Protein AF-A0A4D6HDA2-F1 (afdb_monomer)

Solvent-accessible surface area (backbone atoms only — not comparable to full-atom values): 18868 Å² total; per-residue (Å²): 140,88,82,84,82,84,82,86,76,81,74,79,76,81,73,77,73,84,75,58,47,49,61,66,40,67,58,49,90,80,67,84,72,100,69,84,89,88,74,72,62,72,63,66,59,48,51,53,48,47,48,72,72,61,55,78,44,87,72,54,63,55,39,75,25,93,91,51,74,71,61,48,45,43,15,86,64,46,81,81,61,57,85,26,58,16,24,36,39,41,27,63,48,68,53,94,78,34,28,35,35,25,22,16,37,32,17,91,90,46,87,41,36,23,25,30,29,34,27,40,17,77,76,73,62,63,61,44,69,76,43,75,35,47,80,59,100,38,31,31,34,48,35,45,55,43,30,60,72,78,45,43,35,39,34,43,32,50,70,51,61,33,74,65,13,48,40,45,36,25,37,47,81,44,81,83,59,34,70,42,83,66,25,38,40,39,65,57,66,45,47,70,42,39,60,46,74,46,53,56,94,86,28,34,31,37,44,31,6,27,64,94,62,19,20,21,35,41,29,33,32,84,51,84,80,34,60,62,37,46,68,30,71,55,58,57,56,39,72,68,36,31,48,62,20,30,47,12,46,57,54,54,44,49,81,90,49,37,35,42,31,10,14,20,38,70,92,46,85,36,42,20,20,30,34,27,37,54,78,40,82,59,69,72,47,63,41,68,45,72,41,98,47,64,63,33,40,64,36,69,74,44,97,51,60,35,13,44,16,16,31,32,39,18,68,40,82,52,99,67,26,26,49,23,33,26,29,14,18,45,62,82,35,94,53,103,84,38,74,59,45,31,21,29,31,52,25,34,31,65,58,82,127

Structure (mmCIF, N/CA/C/O backbone):
data_AF-A0A4D6HDA2-F1
#
_entry.id   AF-A0A4D6HDA2-F1
#
loop_
_atom_site.group_PDB
_atom_site.id
_atom_site.type_symbol
_atom_site.label_atom_id
_atom_site.label_alt_id
_atom_site.label_comp_id
_atom_site.label_asym_id
_atom_site.label_entity_id
_atom_site.label_seq_id
_atom_site.pdbx_PDB_ins_code
_atom_site.Cartn_x
_atom_site.Cartn_y
_atom_site.Cartn_z
_atom_site.occupancy
_atom_site.B_iso_or_equiv
_atom_site.auth_seq_id
_atom_site.auth_comp_id
_atom_site.auth_asym_id
_atom_site.auth_atom_id
_atom_site.pdbx_PDB_model_num
ATOM 1 N N . MET A 1 1 ? -69.218 -25.419 11.202 1.00 43.50 1 MET A N 1
ATOM 2 C CA . MET A 1 1 ? -68.989 -24.367 10.193 1.00 43.50 1 MET A CA 1
ATOM 3 C C . MET A 1 1 ? -67.915 -23.452 10.736 1.00 43.50 1 MET A C 1
ATOM 5 O O . MET A 1 1 ? -68.108 -22.809 11.756 1.00 43.50 1 MET A O 1
ATOM 9 N N . SER A 1 2 ? -66.741 -23.573 10.135 1.00 36.22 2 SER A N 1
ATOM 10 C CA . SER A 1 2 ? -65.470 -22.948 10.484 1.00 36.22 2 SER A CA 1
ATOM 11 C C . SER A 1 2 ? -65.404 -21.504 9.990 1.00 36.22 2 SER A C 1
ATOM 13 O O . SER A 1 2 ? -65.721 -21.246 8.832 1.00 36.22 2 SER A O 1
ATOM 15 N N . GLY A 1 3 ? -64.924 -20.592 10.833 1.00 32.84 3 GLY A N 1
ATOM 16 C CA . GLY A 1 3 ? -64.584 -19.222 10.453 1.00 32.84 3 GLY A CA 1
ATOM 17 C C . GLY A 1 3 ? -63.429 -18.708 11.307 1.00 32.84 3 GLY A C 1
ATOM 18 O O . GLY A 1 3 ? -63.654 -18.051 12.316 1.00 32.84 3 GLY A O 1
ATOM 19 N N . GLN A 1 4 ? -62.197 -19.061 10.931 1.00 33.38 4 GLN A N 1
ATOM 20 C CA . GLN A 1 4 ? -60.971 -18.455 11.457 1.00 33.38 4 GLN A CA 1
ATOM 21 C C . GLN A 1 4 ? -60.686 -17.156 10.691 1.00 33.38 4 GLN A C 1
ATOM 23 O O . GLN A 1 4 ? -60.600 -17.163 9.465 1.00 33.38 4 GLN A O 1
ATOM 28 N N . LEU A 1 5 ? -60.510 -16.053 11.420 1.00 35.81 5 LEU A N 1
ATOM 29 C CA . LEU A 1 5 ? -59.908 -14.816 10.916 1.00 35.81 5 LEU A CA 1
ATOM 30 C C . LEU A 1 5 ? -58.375 -14.966 10.924 1.00 35.81 5 LEU A C 1
ATOM 32 O O . LEU A 1 5 ? -57.831 -15.363 11.958 1.00 35.81 5 LEU A O 1
ATOM 36 N N . PRO A 1 6 ? -57.649 -14.639 9.839 1.00 35.44 6 PRO A N 1
ATOM 37 C CA . PRO A 1 6 ? -56.196 -14.684 9.854 1.00 35.44 6 PRO A CA 1
ATOM 38 C C . PRO A 1 6 ? -55.609 -13.385 10.425 1.00 35.44 6 PRO A C 1
ATOM 40 O O . PRO A 1 6 ? -55.877 -12.283 9.948 1.00 35.44 6 PRO A O 1
ATOM 43 N N . ILE A 1 7 ? -54.747 -13.541 11.429 1.00 35.19 7 ILE A N 1
ATOM 44 C CA . ILE A 1 7 ? -53.825 -12.513 11.916 1.00 35.19 7 ILE A CA 1
ATOM 45 C C . ILE A 1 7 ? -52.744 -12.326 10.843 1.00 35.19 7 ILE A C 1
ATOM 47 O O . ILE A 1 7 ? -51.941 -13.229 10.604 1.00 35.19 7 ILE A O 1
ATOM 51 N N . ARG A 1 8 ? -52.699 -11.158 10.190 1.00 29.08 8 ARG A N 1
ATOM 52 C CA . ARG A 1 8 ? -51.559 -10.765 9.348 1.00 29.08 8 ARG A CA 1
ATOM 53 C C . ARG A 1 8 ? -50.367 -10.442 10.252 1.00 29.08 8 ARG A C 1
ATOM 55 O O . ARG A 1 8 ? -50.309 -9.367 10.837 1.00 29.08 8 ARG A O 1
ATOM 62 N N . ARG A 1 9 ? -49.404 -11.362 10.344 1.00 30.55 9 ARG A N 1
ATOM 63 C CA . ARG A 1 9 ? -48.018 -11.018 10.686 1.00 30.55 9 ARG A CA 1
ATOM 64 C C . ARG A 1 9 ? -47.353 -10.489 9.422 1.00 30.55 9 ARG A C 1
ATOM 66 O O . ARG A 1 9 ? -47.151 -11.240 8.472 1.00 30.55 9 ARG A O 1
ATOM 73 N N . THR A 1 10 ? -47.032 -9.203 9.403 1.00 29.02 10 THR A N 1
ATOM 74 C CA . THR A 1 10 ? -46.110 -8.625 8.426 1.00 29.02 10 THR A CA 1
ATOM 75 C C . THR A 1 10 ? -44.722 -9.162 8.759 1.00 29.02 10 THR A C 1
ATOM 77 O O . THR A 1 10 ? -44.091 -8.730 9.719 1.00 29.02 10 THR A O 1
ATOM 80 N N . VAL A 1 11 ? -44.274 -10.167 8.010 1.00 27.02 11 VAL A N 1
ATOM 81 C CA . VAL A 1 11 ? -42.861 -10.539 7.977 1.00 27.02 11 VAL A CA 1
ATOM 82 C C . VAL A 1 11 ? -42.177 -9.435 7.182 1.00 27.02 11 VAL A C 1
ATOM 84 O O . VAL A 1 11 ? -42.398 -9.312 5.980 1.00 27.02 11 VAL A O 1
ATOM 87 N N . SER A 1 12 ? -41.423 -8.584 7.877 1.00 29.03 12 SER A N 1
ATOM 88 C CA . SER A 1 12 ? -40.428 -7.723 7.244 1.00 29.03 12 SER A CA 1
ATOM 89 C C . SER A 1 12 ? -39.476 -8.646 6.491 1.00 29.03 12 SER A C 1
ATOM 91 O O . SER A 1 12 ? -38.757 -9.433 7.109 1.00 29.03 12 SER A O 1
ATOM 93 N N . SER A 1 13 ? -39.546 -8.634 5.162 1.00 28.22 13 SER A N 1
ATOM 94 C CA . SER A 1 13 ? -38.550 -9.294 4.335 1.00 28.22 13 SER A CA 1
ATOM 95 C C . SER A 1 13 ? -37.236 -8.562 4.570 1.00 28.22 13 SER A C 1
ATOM 97 O O . SER A 1 13 ? -37.061 -7.439 4.098 1.00 28.22 13 SER A O 1
ATOM 99 N N . LEU A 1 14 ? -36.335 -9.192 5.321 1.00 28.70 14 LEU A N 1
ATOM 100 C CA . LEU A 1 14 ? -34.915 -8.883 5.289 1.00 28.70 14 LEU A CA 1
ATOM 101 C C . LEU A 1 14 ? -34.466 -9.063 3.839 1.00 28.70 14 LEU A C 1
ATOM 103 O O . LEU A 1 14 ? -34.191 -10.170 3.387 1.00 28.70 14 LEU A O 1
ATOM 107 N N . THR A 1 15 ? -34.484 -7.973 3.081 1.00 26.70 15 THR A N 1
ATOM 108 C CA . THR A 1 15 ? -33.772 -7.886 1.817 1.00 26.70 15 THR A CA 1
ATOM 109 C C . THR A 1 15 ? -32.298 -7.888 2.177 1.00 26.70 15 THR A C 1
ATOM 111 O O . THR A 1 15 ? -31.757 -6.860 2.588 1.00 26.70 15 THR A O 1
ATOM 114 N N . THR A 1 16 ? -31.670 -9.056 2.087 1.00 29.75 16 THR A N 1
ATOM 115 C CA . THR A 1 16 ? -30.218 -9.191 2.025 1.00 29.75 16 THR A CA 1
ATOM 116 C C . THR A 1 16 ? -29.727 -8.279 0.903 1.00 29.75 16 THR A C 1
ATOM 118 O O . THR A 1 16 ? -30.047 -8.478 -0.271 1.00 29.75 16 THR A O 1
ATOM 121 N N . LYS A 1 17 ? -29.041 -7.196 1.284 1.00 28.98 17 LYS A N 1
ATOM 122 C CA . LYS A 1 17 ? -28.344 -6.325 0.336 1.00 28.98 17 LYS A CA 1
ATOM 123 C C . LYS A 1 17 ? -27.254 -7.168 -0.348 1.00 28.98 17 LYS A C 1
ATOM 125 O O . LYS A 1 17 ? -26.627 -7.969 0.337 1.00 28.98 17 LYS A O 1
ATOM 130 N N . PRO A 1 18 ? -27.037 -7.035 -1.666 1.00 28.69 18 PRO A N 1
ATOM 131 C CA . PRO A 1 18 ? -25.928 -7.708 -2.325 1.00 28.69 18 PRO A CA 1
ATOM 132 C C . PRO A 1 18 ? -24.598 -7.122 -1.845 1.00 28.69 18 PRO A C 1
ATOM 134 O O . PRO A 1 18 ? -24.467 -5.900 -1.714 1.00 28.69 18 PRO A O 1
ATOM 137 N N . ALA A 1 19 ? -23.656 -8.028 -1.617 1.00 34.59 19 ALA A N 1
ATOM 138 C CA . ALA A 1 19 ? -22.356 -7.785 -1.030 1.00 34.59 19 ALA A CA 1
ATOM 139 C C . ALA A 1 19 ? -21.456 -6.867 -1.867 1.00 34.59 19 ALA A C 1
ATOM 141 O O . ALA A 1 19 ? -21.490 -6.896 -3.103 1.00 34.59 19 ALA A O 1
ATOM 142 N N . ARG A 1 20 ? -20.688 -6.003 -1.197 1.00 37.00 20 ARG A N 1
ATOM 143 C CA . ARG A 1 20 ? -19.858 -4.957 -1.811 1.00 37.00 20 ARG A CA 1
ATOM 144 C C . ARG A 1 20 ? -18.435 -5.079 -1.277 1.00 37.00 20 ARG A C 1
ATOM 146 O O . ARG A 1 20 ? -18.181 -4.716 -0.138 1.00 37.00 20 ARG A O 1
ATOM 153 N N . LEU A 1 21 ? -17.483 -5.453 -2.135 1.00 39.19 21 LEU A N 1
ATOM 154 C CA . LEU A 1 21 ? -16.074 -5.191 -1.839 1.00 39.19 21 LEU A CA 1
ATOM 155 C C . LEU A 1 21 ? -15.871 -3.685 -1.733 1.00 39.19 21 LEU A C 1
ATOM 157 O O . LEU A 1 21 ? -16.111 -2.934 -2.677 1.00 39.19 21 LEU A O 1
ATOM 161 N N . LEU A 1 22 ? -15.444 -3.246 -0.560 1.00 45.66 22 LEU A N 1
ATOM 162 C CA . LEU A 1 22 ? -15.323 -1.834 -0.237 1.00 45.66 22 LEU A CA 1
ATOM 163 C C . LEU A 1 22 ? -13.937 -1.250 -0.578 1.00 45.66 22 LEU A C 1
ATOM 165 O O . LEU A 1 22 ? -13.803 -0.031 -0.559 1.00 45.66 22 LEU A O 1
ATOM 169 N N . HIS A 1 23 ? -12.955 -2.089 -0.962 1.00 45.19 23 HIS A N 1
ATOM 170 C CA . HIS A 1 23 ? -11.551 -1.699 -1.274 1.00 45.19 23 HIS A CA 1
ATOM 171 C C . HIS A 1 23 ? -11.064 -2.079 -2.665 1.00 45.19 23 HIS A C 1
ATOM 173 O O . HIS A 1 23 ? -9.982 -1.678 -3.086 1.00 45.19 23 HIS A O 1
ATOM 179 N N . HIS A 1 24 ? -11.914 -2.784 -3.403 1.00 44.81 24 HIS A N 1
ATOM 180 C CA . HIS A 1 24 ? -11.755 -3.092 -4.817 1.00 44.81 24 HIS A CA 1
ATOM 181 C C . HIS A 1 24 ? -12.980 -2.593 -5.578 1.00 44.81 24 HIS A C 1
ATOM 183 O O . HIS A 1 24 ? -13.580 -3.330 -6.361 1.00 44.81 24 HIS A O 1
ATOM 189 N N . TRP A 1 25 ? -13.395 -1.347 -5.327 1.00 39.81 25 TRP A N 1
ATOM 190 C CA . TRP A 1 25 ? -14.340 -0.709 -6.232 1.00 39.81 25 TRP A CA 1
ATOM 191 C C . TRP A 1 25 ? -13.659 -0.604 -7.595 1.00 39.81 25 TRP A C 1
ATOM 193 O O . TRP A 1 25 ? -12.830 0.269 -7.839 1.00 39.81 25 TRP A O 1
ATOM 203 N N . LEU A 1 26 ? -13.990 -1.542 -8.486 1.00 35.50 26 LEU A N 1
ATOM 204 C CA . LEU A 1 26 ? -13.827 -1.328 -9.910 1.00 35.50 26 LEU A CA 1
ATOM 205 C C . LEU A 1 26 ? -14.549 -0.016 -10.204 1.00 35.50 26 LEU A C 1
ATOM 207 O O . LEU A 1 26 ? -15.734 0.113 -9.871 1.00 35.50 26 LEU A O 1
ATO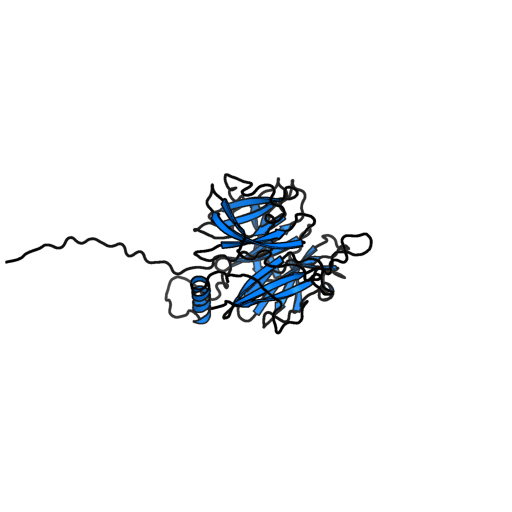M 211 N N . PRO A 1 27 ? -13.833 0.979 -10.728 1.00 30.98 27 PRO A N 1
ATOM 212 C CA . PRO A 1 27 ? -14.347 2.319 -10.777 1.00 30.98 27 PRO A CA 1
ATOM 213 C C . PRO A 1 27 ? -15.661 2.427 -11.528 1.00 30.98 27 PRO A C 1
ATOM 215 O O . PRO A 1 27 ? -15.948 1.689 -12.471 1.00 30.98 27 PRO A O 1
ATOM 218 N N . GLN A 1 28 ? -16.435 3.407 -11.099 1.00 32.81 28 GLN A N 1
ATOM 219 C CA . GLN A 1 28 ? -17.790 3.713 -11.507 1.00 32.81 28 GLN A CA 1
ATOM 220 C C . GLN A 1 28 ? -17.867 4.292 -12.944 1.00 32.81 28 GLN A C 1
ATOM 222 O O . GLN A 1 28 ? -18.555 5.257 -13.226 1.00 32.81 28 GLN A O 1
ATOM 227 N N . LEU A 1 29 ? -17.251 3.617 -13.921 1.00 30.34 29 LEU A N 1
ATOM 228 C CA . LEU A 1 29 ? -17.624 3.717 -15.340 1.00 30.34 29 LEU A CA 1
ATOM 229 C C . LEU A 1 29 ? -18.963 3.006 -15.639 1.00 30.34 29 LEU A C 1
ATOM 231 O O . LEU A 1 29 ? -19.335 2.832 -16.796 1.00 30.34 29 LEU A O 1
ATOM 235 N N . TRP A 1 30 ? -19.706 2.601 -14.600 1.00 34.91 30 TRP A N 1
ATOM 236 C CA . TRP A 1 30 ? -20.904 1.771 -14.728 1.00 34.91 30 TRP A CA 1
ATOM 237 C C . TRP A 1 30 ? -22.103 2.146 -13.850 1.00 34.91 30 TRP A C 1
ATOM 239 O O . TRP A 1 30 ? -23.028 1.338 -13.770 1.00 34.91 30 TRP A O 1
ATOM 249 N N . ARG A 1 31 ? -22.175 3.343 -13.245 1.00 34.38 31 ARG A N 1
ATOM 250 C CA . ARG A 1 31 ? -23.457 3.872 -12.727 1.00 34.38 31 ARG A CA 1
ATOM 251 C C . ARG A 1 31 ? -23.548 5.395 -12.779 1.00 34.38 31 ARG A C 1
ATOM 253 O O . ARG A 1 31 ? -23.036 6.071 -11.901 1.00 34.38 31 ARG A O 1
ATOM 260 N N . SER A 1 32 ? -24.350 5.899 -13.712 1.00 25.64 32 SER A N 1
ATOM 261 C CA . SER A 1 32 ? -25.150 7.103 -13.485 1.00 25.64 32 SER A CA 1
ATOM 262 C C . SER A 1 32 ? -26.524 6.676 -12.951 1.00 25.64 32 SER A C 1
ATOM 264 O O . SER A 1 32 ? -27.283 6.051 -13.684 1.00 25.64 32 SER A O 1
ATOM 266 N N . GLU A 1 33 ? -26.791 7.016 -11.689 1.00 30.33 33 GLU A N 1
ATOM 267 C CA . GLU A 1 33 ? -28.089 7.104 -10.996 1.00 30.33 33 GLU A CA 1
ATOM 268 C C . GLU A 1 33 ? -29.063 5.904 -10.977 1.00 30.33 33 GLU A C 1
ATOM 270 O O . GLU A 1 33 ? -29.129 5.027 -11.830 1.00 30.33 33 GLU A O 1
ATOM 275 N N . LEU A 1 34 ? -29.861 5.884 -9.910 1.00 35.88 34 LEU A N 1
ATOM 276 C CA . LEU A 1 34 ? -31.000 5.002 -9.682 1.00 35.88 34 LEU A CA 1
ATOM 277 C C . LEU A 1 34 ? -32.045 5.115 -10.808 1.00 35.88 34 LEU A C 1
ATOM 279 O O . LEU A 1 34 ? -33.046 5.805 -10.654 1.00 35.88 34 LEU A O 1
ATOM 283 N N . ALA A 1 35 ? -31.862 4.382 -11.901 1.00 29.45 35 ALA A N 1
ATOM 284 C CA . ALA A 1 35 ? -32.945 3.902 -12.750 1.00 29.45 35 ALA A CA 1
ATOM 285 C C . ALA A 1 35 ? -32.424 2.785 -13.663 1.00 29.45 35 ALA A C 1
ATOM 287 O O . ALA A 1 35 ? -31.620 3.019 -14.553 1.00 29.45 35 ALA A O 1
ATOM 288 N N . ASP A 1 36 ? -32.971 1.590 -13.461 1.00 32.75 36 ASP A N 1
ATOM 289 C CA . ASP A 1 36 ? -32.857 0.421 -14.334 1.00 32.75 36 ASP A CA 1
ATOM 290 C C . ASP A 1 36 ? -31.566 -0.424 -14.226 1.00 32.75 36 ASP A C 1
ATOM 292 O O . ASP A 1 36 ? -30.436 0.035 -14.331 1.00 32.75 36 ASP A O 1
ATOM 296 N N . THR A 1 37 ? -31.757 -1.723 -13.984 1.00 36.06 37 THR A N 1
ATOM 297 C CA . THR A 1 37 ? -30.693 -2.727 -13.749 1.00 36.06 37 THR A CA 1
ATOM 298 C C . THR A 1 37 ? -30.351 -3.511 -15.019 1.00 36.06 37 THR A C 1
ATOM 300 O O . THR A 1 37 ? -29.766 -4.590 -14.959 1.00 36.06 37 THR A O 1
ATOM 303 N N . SER A 1 38 ? -30.704 -2.971 -16.185 1.00 29.64 38 SER A N 1
ATOM 304 C CA . SER A 1 38 ? -30.622 -3.644 -17.482 1.00 29.64 38 SER A CA 1
ATOM 305 C C . SER A 1 38 ? -29.268 -3.503 -18.207 1.00 29.64 38 SER A C 1
ATOM 307 O O . SER A 1 38 ? -29.128 -4.036 -19.305 1.00 29.64 38 SER A O 1
ATOM 309 N N . THR A 1 39 ? -28.255 -2.845 -17.618 1.00 29.28 39 THR A N 1
ATOM 310 C CA . THR A 1 39 ? -26.994 -2.492 -18.319 1.00 29.28 39 THR A CA 1
ATOM 311 C C . THR A 1 39 ? -25.686 -2.814 -17.581 1.00 29.28 39 THR A C 1
ATOM 313 O O . THR A 1 39 ? -24.621 -2.357 -17.997 1.00 29.28 39 THR A O 1
ATOM 316 N N . LEU A 1 40 ? -25.709 -3.633 -16.523 1.00 34.72 40 LEU A N 1
ATOM 317 C CA . LEU A 1 40 ? -24.456 -4.163 -15.966 1.00 34.72 40 LEU A CA 1
ATOM 318 C C . LEU A 1 40 ? -23.752 -5.024 -17.026 1.00 34.72 40 LEU A C 1
ATOM 320 O O . LEU A 1 40 ? -24.380 -5.910 -17.609 1.00 34.72 40 LEU A O 1
ATOM 324 N N . SER A 1 41 ? -22.448 -4.804 -17.241 1.00 39.66 41 SER A N 1
ATOM 325 C CA . SER A 1 41 ? -21.620 -5.841 -17.862 1.00 39.66 41 SER A CA 1
ATOM 326 C C . SER A 1 41 ? -21.722 -7.098 -16.982 1.00 39.66 41 SER A C 1
ATOM 328 O O . SER A 1 41 ? -21.526 -6.990 -15.764 1.00 39.66 41 SER A O 1
ATOM 330 N N . PRO A 1 42 ? -22.046 -8.273 -17.545 1.00 36.12 42 PRO A N 1
ATOM 331 C CA . PRO A 1 42 ? -22.130 -9.526 -16.797 1.00 36.12 42 PRO A CA 1
ATOM 332 C C . PRO A 1 42 ? -20.880 -9.843 -15.950 1.00 36.12 42 PRO A C 1
ATOM 334 O O . PRO A 1 42 ? -21.002 -10.493 -14.910 1.00 36.12 42 PRO A O 1
ATOM 337 N N . ASP A 1 43 ? -19.708 -9.334 -16.344 1.00 37.06 43 ASP A N 1
ATOM 338 C CA . ASP A 1 43 ? -18.401 -9.736 -15.808 1.00 37.06 43 ASP A CA 1
ATOM 339 C C . ASP A 1 43 ? -18.094 -9.140 -14.418 1.00 37.06 43 ASP A C 1
ATOM 341 O O . ASP A 1 43 ? -17.646 -9.849 -13.514 1.00 37.06 43 ASP A O 1
ATOM 345 N N . SER A 1 44 ? -18.414 -7.863 -14.175 1.00 36.38 44 SER A N 1
ATOM 346 C CA . SER A 1 44 ? -18.137 -7.201 -12.882 1.00 36.38 44 SER A CA 1
ATOM 347 C C . SER A 1 44 ? -19.059 -7.691 -11.758 1.00 36.38 44 SER A C 1
ATOM 349 O O . SER A 1 44 ? -18.668 -7.760 -10.592 1.00 36.38 44 SER A O 1
ATOM 351 N N . VAL A 1 45 ? -20.296 -8.065 -12.105 1.00 37.16 45 VAL A N 1
ATOM 352 C CA . VAL A 1 45 ? -21.255 -8.673 -11.166 1.00 37.16 45 VAL A CA 1
ATOM 353 C C . VAL A 1 45 ? -20.817 -10.088 -10.798 1.00 37.16 45 VAL A C 1
ATOM 355 O O . VAL A 1 45 ? -20.962 -10.489 -9.644 1.00 37.16 45 VAL A O 1
ATOM 358 N N . ALA A 1 46 ? -20.252 -10.830 -11.753 1.00 40.28 46 ALA A N 1
ATOM 359 C CA . ALA A 1 46 ? -19.719 -12.164 -11.517 1.00 40.28 46 ALA A CA 1
ATOM 360 C C . ALA A 1 46 ? -18.494 -12.145 -10.583 1.00 40.28 46 ALA A C 1
ATOM 362 O O . ALA A 1 46 ? -18.420 -12.992 -9.695 1.00 40.28 46 ALA A O 1
ATOM 363 N N . MET A 1 47 ? -17.592 -11.164 -10.714 1.00 44.56 47 MET A N 1
ATOM 364 C CA . MET A 1 47 ? -16.390 -11.044 -9.870 1.00 44.56 47 MET A CA 1
ATOM 365 C C . MET A 1 47 ? -16.720 -10.766 -8.395 1.00 44.56 47 MET A C 1
ATOM 367 O O . MET A 1 47 ? -16.266 -11.489 -7.509 1.00 44.56 47 MET A O 1
ATOM 371 N N . ASN A 1 48 ? -17.577 -9.770 -8.129 1.00 43.62 48 ASN A N 1
ATOM 372 C CA . ASN A 1 48 ? -18.031 -9.464 -6.767 1.00 43.62 48 ASN A CA 1
ATOM 373 C C . ASN A 1 48 ? -18.766 -10.651 -6.145 1.00 43.62 48 ASN A C 1
ATOM 375 O O . ASN A 1 48 ? -18.609 -10.925 -4.961 1.00 43.62 48 ASN A O 1
ATOM 379 N N . ARG A 1 49 ? -19.566 -11.372 -6.935 1.00 46.97 49 ARG A N 1
ATOM 380 C CA . ARG A 1 49 ? -20.256 -12.565 -6.450 1.00 46.97 49 ARG A CA 1
ATOM 381 C C . ARG A 1 49 ? -19.261 -13.662 -6.066 1.00 46.97 49 ARG A C 1
ATOM 383 O O . ARG A 1 49 ? -19.355 -14.176 -4.967 1.00 46.97 49 ARG A O 1
ATOM 390 N N . ARG A 1 50 ? -18.258 -13.938 -6.903 1.00 52.12 50 ARG A N 1
ATOM 391 C CA . ARG A 1 50 ? -17.277 -15.009 -6.667 1.00 52.12 50 ARG A CA 1
ATOM 392 C C . ARG A 1 50 ? -16.374 -14.783 -5.457 1.00 52.12 50 ARG A C 1
ATOM 394 O O . ARG A 1 50 ? -16.130 -15.730 -4.730 1.00 52.12 50 ARG A O 1
ATOM 401 N N . LEU A 1 51 ? -15.896 -13.566 -5.201 1.00 53.12 51 LEU A N 1
ATOM 402 C CA . LEU A 1 51 ? -15.070 -13.310 -4.007 1.00 53.12 51 LEU A CA 1
ATOM 403 C C . LEU A 1 51 ? -15.866 -13.443 -2.712 1.00 53.12 51 LEU A C 1
ATOM 405 O O . LEU A 1 51 ? -15.351 -13.969 -1.734 1.00 53.12 51 LEU A O 1
ATOM 409 N N . ASN A 1 52 ? -17.128 -13.014 -2.724 1.00 53.88 52 ASN A N 1
ATOM 410 C CA . ASN A 1 52 ? -18.028 -13.260 -1.601 1.00 53.88 52 ASN A CA 1
ATOM 411 C C . ASN A 1 52 ? -18.407 -14.750 -1.497 1.00 53.88 52 ASN A C 1
ATOM 413 O O . ASN A 1 52 ? -18.599 -15.252 -0.398 1.00 53.88 52 ASN A O 1
ATOM 417 N N . ASP A 1 53 ? -18.465 -15.478 -2.618 1.00 55.59 53 ASP A N 1
ATOM 418 C CA . ASP A 1 53 ? -18.749 -16.918 -2.632 1.00 55.59 53 ASP A CA 1
ATOM 419 C C . ASP A 1 53 ? -17.535 -17.774 -2.195 1.00 55.59 53 ASP A C 1
ATOM 421 O O . ASP A 1 53 ? -17.725 -18.892 -1.714 1.00 55.59 53 ASP A O 1
ATOM 425 N N . HIS A 1 54 ? -16.298 -17.284 -2.368 1.00 58.16 54 HIS A N 1
ATOM 426 C CA . HIS A 1 54 ? -15.064 -18.059 -2.155 1.00 58.16 54 HIS A CA 1
ATOM 427 C C . HIS A 1 54 ? -14.163 -17.562 -1.010 1.00 58.16 54 HIS A C 1
ATOM 429 O O . HIS A 1 54 ? -13.309 -18.327 -0.563 1.00 58.16 54 HIS A O 1
ATOM 435 N N . GLY A 1 55 ? -14.355 -16.337 -0.507 1.00 67.94 55 GLY A N 1
ATOM 436 C CA . GLY A 1 55 ? -13.540 -15.747 0.562 1.00 67.94 55 GLY A CA 1
ATOM 437 C C . GLY A 1 55 ? -12.068 -15.536 0.180 1.00 67.94 55 GLY A C 1
ATOM 438 O O . GLY A 1 55 ? -11.681 -15.655 -0.988 1.00 67.94 55 GLY A O 1
ATOM 439 N N . VAL A 1 56 ? -11.224 -15.213 1.167 1.00 76.31 56 VAL A N 1
ATOM 440 C CA . VAL A 1 56 ? -9.765 -15.243 0.979 1.00 76.31 56 VAL A CA 1
ATOM 441 C C . VAL A 1 56 ? -9.312 -16.707 0.866 1.00 76.31 56 VAL A C 1
ATOM 443 O O . VAL A 1 56 ? -9.677 -17.512 1.724 1.00 76.31 56 VAL A O 1
ATOM 446 N N . PRO A 1 57 ? -8.509 -17.086 -0.151 1.00 76.31 57 PRO A N 1
ATOM 447 C CA . PRO A 1 57 ? -7.975 -18.440 -0.262 1.00 76.31 57 PRO A CA 1
ATOM 448 C C . PRO A 1 57 ? -7.279 -18.893 1.024 1.00 76.31 57 PRO A C 1
ATOM 450 O O . PRO A 1 57 ? -6.473 -18.160 1.594 1.00 76.31 57 PRO A O 1
ATOM 453 N N . VAL A 1 58 ? -7.563 -20.121 1.464 1.00 77.25 58 VAL A N 1
ATOM 454 C CA . VAL A 1 58 ? -6.908 -20.736 2.625 1.00 77.25 58 VAL A CA 1
ATOM 455 C C . VAL A 1 58 ? -6.194 -22.015 2.163 1.00 77.25 58 VAL A C 1
ATOM 457 O O . VAL A 1 58 ? -6.866 -23.005 1.867 1.00 77.25 58 VAL A O 1
ATOM 460 N N . PRO A 1 59 ? -4.848 -22.034 2.093 1.00 85.31 59 PRO A N 1
ATOM 461 C CA . PRO A 1 59 ? -3.928 -20.961 2.478 1.00 85.31 59 PRO A CA 1
ATOM 462 C C . PRO A 1 59 ? -3.830 -19.829 1.435 1.00 85.31 59 PRO A C 1
ATOM 464 O O . PRO A 1 59 ? -4.018 -20.056 0.238 1.00 85.31 59 PRO A O 1
ATOM 467 N N . PHE A 1 60 ? -3.470 -18.628 1.901 1.00 90.38 60 PHE A N 1
ATOM 468 C CA . PHE A 1 60 ? -3.069 -17.500 1.057 1.00 90.38 60 PHE A CA 1
ATOM 469 C C . PHE A 1 60 ? -1.536 -17.492 0.949 1.00 90.38 60 PHE A C 1
ATOM 471 O O . PHE A 1 60 ? -0.840 -17.017 1.842 1.00 90.38 60 PHE A O 1
ATOM 478 N N . GLU A 1 61 ? -1.017 -18.085 -0.122 1.00 92.12 61 GLU A N 1
ATOM 479 C CA . GLU A 1 61 ? 0.405 -18.291 -0.427 1.00 92.12 61 GLU A CA 1
ATOM 480 C C . GLU A 1 61 ? 0.710 -17.872 -1.878 1.00 92.12 61 GLU A C 1
ATOM 482 O O . GLU A 1 61 ? 0.949 -18.719 -2.749 1.00 92.12 61 GLU A O 1
ATOM 487 N N . PRO A 1 62 ? 0.685 -16.564 -2.181 1.00 94.31 62 PRO A N 1
ATOM 488 C CA . PRO A 1 62 ? 1.009 -16.081 -3.512 1.00 94.31 62 PRO A CA 1
ATOM 489 C C . PRO A 1 62 ? 2.439 -16.487 -3.896 1.00 94.31 62 PRO A C 1
ATOM 491 O O . PRO A 1 62 ? 3.394 -16.284 -3.147 1.00 94.31 62 PRO A O 1
ATOM 494 N N . GLY A 1 63 ? 2.595 -17.038 -5.099 1.00 95.50 63 GLY A N 1
ATOM 495 C CA . GLY A 1 63 ? 3.892 -17.405 -5.675 1.00 95.50 63 GLY A CA 1
ATOM 496 C C . GLY A 1 63 ? 4.168 -16.661 -6.982 1.00 95.50 63 GLY A C 1
ATOM 497 O O . GLY A 1 63 ? 3.273 -16.004 -7.503 1.00 95.50 63 GLY A O 1
ATOM 498 N N . PRO A 1 64 ? 5.374 -16.751 -7.570 1.00 96.12 64 PRO A N 1
ATOM 499 C CA . PRO A 1 64 ? 5.670 -16.096 -8.843 1.00 96.12 64 PRO A CA 1
ATOM 500 C C . PRO A 1 64 ? 4.653 -16.461 -9.932 1.00 96.12 64 PRO A C 1
ATOM 502 O O . PRO A 1 64 ? 4.369 -17.642 -10.145 1.00 96.12 64 PRO A O 1
ATOM 505 N N . HIS A 1 65 ? 4.125 -15.463 -10.647 1.00 94.81 65 HIS A N 1
ATOM 506 C CA . HIS A 1 65 ? 3.164 -15.726 -11.714 1.00 94.81 65 HIS A CA 1
ATOM 507 C C . HIS A 1 65 ? 3.831 -16.573 -12.824 1.00 94.81 65 HIS A C 1
ATOM 509 O O . HIS A 1 65 ? 4.883 -16.186 -13.341 1.00 94.81 65 HIS A O 1
ATOM 515 N N . PRO A 1 66 ? 3.234 -17.702 -13.256 1.00 92.00 66 PRO A N 1
ATOM 516 C CA . PRO A 1 66 ? 3.914 -18.712 -14.081 1.00 92.00 66 PRO A CA 1
ATOM 517 C C . PRO A 1 66 ? 4.335 -18.217 -15.471 1.00 92.00 66 PRO A C 1
ATOM 519 O O . PRO A 1 66 ? 5.259 -18.756 -16.074 1.00 92.00 66 PRO A O 1
ATOM 522 N N . SER A 1 67 ? 3.655 -17.195 -15.992 1.00 93.12 67 SER A N 1
ATOM 523 C CA . SER A 1 67 ? 3.949 -16.583 -17.297 1.00 93.12 67 SER A CA 1
ATOM 524 C C . SER A 1 67 ? 4.698 -15.248 -17.214 1.00 93.12 67 SER A C 1
ATOM 526 O O . SER A 1 67 ? 4.821 -14.576 -18.234 1.00 93.12 67 SER A O 1
ATOM 528 N N . VAL A 1 68 ? 5.166 -14.834 -16.031 1.00 95.62 68 VAL A N 1
ATOM 529 C CA . VAL A 1 68 ? 5.878 -13.560 -15.835 1.00 95.62 68 VAL A CA 1
ATOM 530 C C . VAL A 1 68 ? 7.336 -13.822 -15.482 1.00 95.62 68 VAL A C 1
ATOM 532 O O . VAL A 1 68 ? 7.654 -14.687 -14.667 1.00 95.62 68 VAL A O 1
ATOM 535 N N . ARG A 1 69 ? 8.242 -13.042 -16.076 1.00 95.88 69 ARG A N 1
ATOM 536 C CA . ARG A 1 69 ? 9.652 -13.018 -15.690 1.00 95.88 69 ARG A CA 1
ATOM 537 C C . ARG A 1 69 ? 9.900 -11.826 -14.772 1.00 95.88 69 ARG A C 1
ATOM 539 O O . ARG A 1 69 ? 9.964 -10.704 -15.248 1.00 95.88 69 ARG A O 1
ATOM 546 N N . ASN A 1 70 ? 10.058 -12.092 -13.479 1.00 96.81 70 ASN A N 1
ATOM 547 C CA . ASN A 1 70 ? 10.357 -11.062 -12.484 1.00 96.81 70 ASN A CA 1
ATOM 548 C C . ASN A 1 70 ? 11.865 -10.707 -12.441 1.00 96.81 70 ASN A C 1
ATOM 550 O O . ASN A 1 70 ? 12.695 -11.581 -12.734 1.00 96.81 70 ASN A O 1
ATOM 554 N N . PRO A 1 71 ? 12.233 -9.475 -12.031 1.00 97.62 71 PRO A N 1
ATOM 555 C CA . PRO A 1 71 ? 11.335 -8.352 -11.736 1.00 97.62 71 PRO A CA 1
ATOM 556 C C . PRO A 1 71 ? 10.748 -7.742 -13.021 1.00 97.62 71 PRO A C 1
ATOM 558 O O . PRO A 1 71 ? 11.362 -7.828 -14.082 1.00 97.62 71 PRO A O 1
ATOM 561 N N . VAL A 1 72 ? 9.554 -7.157 -12.918 1.00 98.06 72 VAL A N 1
ATOM 562 C CA . VAL A 1 72 ? 8.834 -6.509 -14.030 1.00 98.06 72 VAL A CA 1
ATOM 563 C C . VAL A 1 72 ? 9.075 -5.005 -14.121 1.00 98.06 72 VAL A C 1
ATOM 565 O O . VAL A 1 72 ? 8.804 -4.420 -15.163 1.00 98.06 72 VAL A O 1
ATOM 568 N N . LEU A 1 73 ? 9.554 -4.390 -13.037 1.00 98.25 73 LEU A N 1
ATOM 569 C CA . LEU A 1 73 ? 9.912 -2.977 -12.980 1.00 98.25 73 LEU A CA 1
ATOM 570 C C . LEU A 1 73 ? 11.065 -2.786 -11.991 1.00 98.25 73 LEU A C 1
ATOM 572 O O . LEU A 1 73 ? 11.077 -3.380 -10.910 1.00 98.25 73 LEU A O 1
ATOM 576 N N . THR A 1 74 ? 12.034 -1.962 -12.364 1.00 97.75 74 THR A N 1
ATOM 577 C CA . THR A 1 74 ? 13.252 -1.669 -11.606 1.00 97.75 74 THR A CA 1
ATOM 578 C C . THR A 1 74 ? 13.554 -0.170 -11.644 1.00 97.75 74 THR A C 1
ATOM 580 O O . THR A 1 74 ? 12.990 0.570 -12.447 1.00 97.75 74 THR A O 1
ATOM 583 N N . GLY A 1 75 ? 14.503 0.295 -10.825 1.00 96.38 75 GLY A N 1
ATOM 584 C CA . GLY A 1 75 ? 14.974 1.686 -10.902 1.00 96.38 75 GLY A CA 1
ATOM 585 C C . GLY A 1 75 ? 15.574 2.068 -12.267 1.00 96.38 75 GLY A C 1
ATOM 586 O O . GLY A 1 75 ? 15.601 3.243 -12.610 1.00 96.38 75 GLY A O 1
ATOM 587 N N . ALA A 1 76 ? 16.013 1.095 -13.077 1.00 96.31 76 ALA A N 1
ATOM 588 C CA . ALA A 1 76 ? 16.558 1.353 -14.411 1.00 96.31 76 ALA A CA 1
ATOM 589 C C . ALA A 1 76 ? 15.490 1.735 -15.450 1.00 96.31 76 ALA A C 1
ATOM 591 O O . ALA A 1 76 ? 15.839 2.287 -16.491 1.00 96.31 76 ALA A O 1
ATOM 592 N N . ASP A 1 77 ? 14.217 1.443 -15.171 1.00 97.50 77 ASP A N 1
ATOM 593 C CA . ASP A 1 77 ? 13.088 1.780 -16.044 1.00 97.50 77 ASP A CA 1
ATOM 594 C C . ASP A 1 77 ? 12.607 3.229 -15.837 1.00 97.50 77 ASP A C 1
ATOM 596 O O . ASP A 1 77 ? 11.817 3.740 -16.625 1.00 97.50 77 ASP A O 1
ATOM 600 N N . VAL A 1 78 ? 13.090 3.897 -14.785 1.00 97.69 78 VAL A N 1
ATOM 601 C CA . VAL A 1 78 ? 12.748 5.280 -14.444 1.00 97.69 78 VAL A CA 1
ATOM 602 C C . VAL A 1 78 ? 13.673 6.242 -15.187 1.00 97.69 78 VAL A C 1
ATOM 604 O O . VAL A 1 78 ? 14.886 6.241 -14.972 1.00 97.69 78 VAL A O 1
ATOM 607 N N . ASP A 1 79 ? 13.101 7.115 -16.014 1.00 95.25 79 ASP A N 1
ATOM 608 C CA . ASP A 1 79 ? 13.844 8.059 -16.860 1.00 95.25 79 ASP A CA 1
ATOM 609 C C . ASP A 1 79 ? 13.625 9.545 -16.507 1.00 95.25 79 ASP A C 1
ATOM 611 O O . ASP A 1 79 ? 14.335 10.416 -17.017 1.00 95.25 79 ASP A O 1
ATOM 615 N N . ASP A 1 80 ? 12.711 9.852 -15.580 1.00 95.94 80 ASP A N 1
ATOM 616 C CA . ASP A 1 80 ? 12.301 11.219 -15.226 1.00 95.94 80 ASP A CA 1
ATOM 617 C C . ASP A 1 80 ? 12.705 11.662 -13.801 1.00 95.94 80 ASP A C 1
ATOM 619 O O . ASP A 1 80 ? 12.373 12.775 -13.362 1.00 95.94 80 ASP A O 1
ATOM 623 N N . PHE A 1 81 ? 13.452 10.821 -13.075 1.00 94.56 81 PHE A N 1
ATOM 624 C CA . PHE A 1 81 ? 13.935 11.092 -11.713 1.00 94.56 81 PHE A CA 1
ATOM 625 C C . PHE A 1 81 ? 15.429 10.797 -11.525 1.00 94.56 81 PHE A C 1
ATOM 627 O O . PHE A 1 81 ? 15.866 10.309 -10.484 1.00 94.56 81 PHE A O 1
ATOM 634 N N . GLY A 1 82 ? 16.232 11.113 -12.546 1.00 89.50 82 GLY A N 1
ATOM 635 C CA . GLY A 1 82 ? 17.663 10.803 -12.572 1.00 89.50 82 GLY A CA 1
ATOM 636 C C . GLY A 1 82 ? 17.922 9.294 -12.590 1.00 89.50 82 GLY A C 1
ATOM 637 O O . GLY A 1 82 ? 17.050 8.515 -12.956 1.00 89.50 82 GLY A O 1
ATOM 638 N N . HIS A 1 83 ? 19.120 8.871 -12.181 1.00 90.06 83 HIS A N 1
ATOM 639 C CA . HIS A 1 83 ? 19.404 7.449 -11.968 1.00 90.06 83 HIS A CA 1
ATOM 640 C C . HIS A 1 83 ? 18.733 6.979 -10.672 1.00 90.06 83 HIS A C 1
ATOM 642 O O . HIS A 1 83 ? 19.368 6.995 -9.616 1.00 90.06 83 HIS A O 1
ATOM 648 N N . ALA A 1 84 ? 17.449 6.618 -10.746 1.00 94.75 84 ALA A N 1
ATOM 649 C CA . ALA A 1 84 ? 16.718 6.085 -9.604 1.00 94.75 84 ALA A CA 1
ATOM 650 C C . ALA A 1 84 ? 17.418 4.827 -9.072 1.00 94.75 84 ALA A C 1
ATOM 652 O O . ALA A 1 84 ? 17.818 3.944 -9.835 1.00 94.75 84 ALA A O 1
ATOM 653 N N . ASN A 1 85 ? 17.591 4.749 -7.753 1.00 94.56 85 ASN A N 1
ATOM 654 C CA . ASN A 1 85 ? 18.222 3.589 -7.135 1.00 94.56 85 ASN A CA 1
ATOM 655 C C . ASN A 1 85 ? 17.282 2.378 -7.165 1.00 94.56 85 ASN A C 1
ATOM 657 O O . ASN A 1 85 ? 17.751 1.256 -7.352 1.00 94.56 85 ASN A O 1
ATOM 661 N N . TYR A 1 86 ? 15.980 2.597 -6.946 1.00 96.31 86 TYR A N 1
ATOM 662 C CA . TYR A 1 86 ? 14.988 1.529 -6.850 1.00 96.31 86 TYR A CA 1
ATOM 663 C C . TYR A 1 86 ? 13.552 2.018 -7.076 1.00 96.31 86 TYR A C 1
ATOM 665 O O . TYR A 1 86 ? 13.275 3.220 -7.069 1.00 96.31 86 TYR A O 1
ATOM 673 N N . VAL A 1 87 ? 12.654 1.041 -7.229 1.00 98.38 87 VAL A N 1
ATOM 674 C CA . VAL A 1 87 ? 11.198 1.198 -7.114 1.00 98.38 87 VAL A CA 1
ATOM 675 C C . VAL A 1 87 ? 10.657 0.233 -6.055 1.00 98.38 87 VAL A C 1
ATOM 677 O O . VAL A 1 87 ? 11.163 -0.886 -5.950 1.00 98.38 87 VAL A O 1
ATOM 680 N N . ALA A 1 88 ? 9.675 0.660 -5.263 1.00 98.31 88 ALA A N 1
ATOM 681 C CA . ALA A 1 88 ? 9.100 -0.115 -4.156 1.00 98.31 88 ALA A CA 1
ATOM 682 C C . ALA A 1 88 ? 7.599 0.178 -3.978 1.00 98.31 88 ALA A C 1
ATOM 684 O O . ALA A 1 88 ? 7.034 0.978 -4.728 1.00 98.31 88 ALA A O 1
ATOM 685 N N . ASP A 1 89 ? 6.965 -0.479 -3.006 1.00 98.38 89 ASP A N 1
ATOM 686 C CA . ASP A 1 89 ? 5.561 -0.279 -2.630 1.00 98.38 89 ASP A CA 1
ATOM 687 C C . ASP A 1 89 ? 4.554 -0.291 -3.803 1.00 98.38 89 ASP A C 1
ATOM 689 O O . ASP A 1 89 ? 3.880 0.711 -4.070 1.00 98.38 89 ASP A O 1
ATOM 693 N N . PRO A 1 90 ? 4.459 -1.394 -4.563 1.00 98.69 90 PRO A N 1
ATOM 694 C CA . PRO A 1 90 ? 3.601 -1.447 -5.732 1.00 98.69 90 PRO A CA 1
ATOM 695 C C . PRO A 1 90 ? 2.116 -1.540 -5.368 1.00 98.69 90 PRO A C 1
ATOM 697 O O . PRO A 1 90 ? 1.675 -2.540 -4.812 1.00 98.69 90 PRO A O 1
ATOM 700 N N . PHE A 1 91 ? 1.323 -0.568 -5.821 1.00 98.62 91 PHE A N 1
ATOM 701 C CA . PHE A 1 91 ? -0.139 -0.623 -5.792 1.00 98.62 91 PHE A CA 1
ATOM 702 C C . PHE A 1 91 ? -0.733 -0.633 -7.199 1.00 98.62 91 PHE A C 1
ATOM 704 O O . PHE A 1 91 ? -0.627 0.331 -7.959 1.00 98.62 91 PHE A O 1
ATOM 711 N N . LEU A 1 92 ? -1.405 -1.722 -7.542 1.00 96.88 92 LEU A N 1
ATOM 712 C CA . LEU A 1 92 ? -2.184 -1.879 -8.755 1.00 96.88 92 LEU A CA 1
ATOM 713 C C . LEU A 1 92 ? -3.517 -1.130 -8.658 1.00 96.88 92 LEU A C 1
ATOM 715 O O . LEU A 1 92 ? -4.121 -0.970 -7.593 1.00 96.88 92 LEU A O 1
ATOM 719 N N . PHE A 1 93 ? -4.000 -0.728 -9.827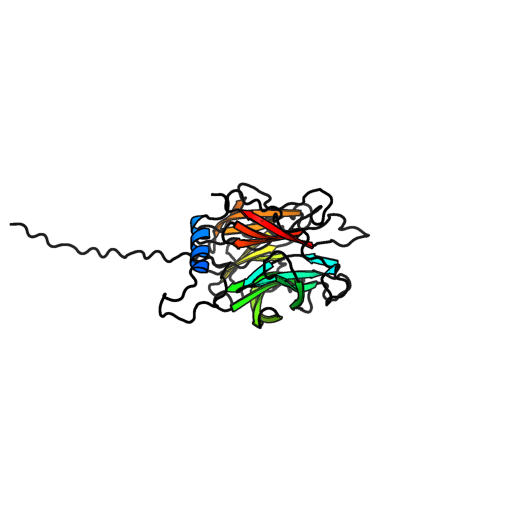 1.00 94.38 93 PHE A N 1
ATOM 720 C CA . PHE A 1 93 ? -5.326 -0.176 -10.037 1.00 94.38 93 PHE A CA 1
ATOM 721 C C . PHE A 1 93 ? -5.834 -0.569 -11.441 1.00 94.38 93 PHE A C 1
ATOM 723 O O . PHE A 1 93 ? -5.485 0.084 -12.431 1.00 94.38 93 PHE A O 1
ATOM 730 N N . PRO A 1 94 ? -6.610 -1.659 -11.585 1.00 89.12 94 PRO A N 1
ATOM 731 C CA . PRO A 1 94 ? -7.234 -2.017 -12.855 1.00 89.12 94 PRO A CA 1
ATOM 732 C C . PRO A 1 94 ? -8.379 -1.054 -13.198 1.00 89.12 94 PRO A C 1
ATOM 734 O O . PRO A 1 94 ? -9.260 -0.781 -12.381 1.00 89.12 94 PRO A O 1
ATOM 737 N N . MET A 1 95 ? -8.390 -0.550 -14.432 1.00 83.94 95 MET A N 1
ATOM 738 C CA . MET A 1 95 ? -9.410 0.361 -14.941 1.00 83.94 95 MET A CA 1
ATOM 739 C C . MET A 1 95 ? -9.672 0.111 -16.429 1.00 83.94 95 MET A C 1
ATOM 741 O O . MET A 1 95 ? -8.830 0.388 -17.281 1.00 83.94 95 MET A O 1
ATOM 745 N N . GLY A 1 96 ? -10.874 -0.371 -16.752 1.00 81.06 96 GLY A N 1
ATOM 746 C CA . GLY A 1 96 ? -11.236 -0.705 -18.131 1.00 81.06 96 GLY A CA 1
ATOM 747 C C . GLY A 1 96 ? -10.402 -1.872 -18.663 1.00 81.06 96 GLY A C 1
ATOM 748 O O . GLY A 1 96 ? -10.372 -2.937 -18.055 1.00 81.06 96 GLY A O 1
ATOM 749 N N . ASP A 1 97 ? -9.733 -1.666 -19.795 1.00 82.44 97 ASP A N 1
ATOM 750 C CA . ASP A 1 97 ? -8.837 -2.629 -20.448 1.00 82.44 97 ASP A CA 1
ATOM 751 C C . ASP A 1 97 ? -7.359 -2.445 -20.056 1.00 82.44 97 ASP A C 1
ATOM 753 O O . ASP A 1 97 ? -6.466 -3.035 -20.669 1.00 82.44 97 ASP A O 1
ATOM 757 N N . ARG A 1 98 ? -7.090 -1.614 -19.043 1.00 89.88 98 ARG A N 1
ATOM 758 C CA . ARG A 1 98 ? -5.742 -1.230 -18.633 1.00 89.88 98 ARG A CA 1
ATOM 759 C C . ARG A 1 98 ? -5.516 -1.460 -17.149 1.00 89.88 98 ARG A C 1
ATOM 761 O O . ARG A 1 98 ? -6.358 -1.172 -16.303 1.00 89.88 98 ARG A O 1
ATOM 768 N N . TRP A 1 99 ? -4.316 -1.917 -16.836 1.00 95.50 99 TRP A N 1
ATOM 769 C CA . TRP A 1 99 ? -3.774 -1.948 -15.492 1.00 95.50 99 TRP A CA 1
ATOM 770 C C . TRP A 1 99 ? -2.891 -0.727 -15.269 1.00 95.50 99 TRP A C 1
ATOM 772 O O . TRP A 1 99 ? -2.061 -0.380 -16.113 1.00 95.50 99 TRP A O 1
ATOM 782 N N . HIS A 1 100 ? -3.069 -0.086 -14.122 1.00 98.00 100 HIS A N 1
ATOM 783 C CA . HIS A 1 100 ? -2.191 0.958 -13.615 1.00 98.00 100 HIS A CA 1
ATOM 784 C C . HIS A 1 100 ? -1.412 0.401 -12.423 1.00 98.00 100 HIS A C 1
ATOM 786 O O . HIS A 1 100 ? -1.935 -0.431 -11.686 1.00 98.00 100 HIS A O 1
ATOM 792 N N . LEU A 1 101 ? -0.176 0.853 -12.247 1.00 98.75 101 LEU A N 1
ATOM 793 C CA . LEU A 1 101 ? 0.690 0.517 -11.124 1.00 98.75 101 LEU A CA 1
ATOM 794 C C . LEU A 1 101 ? 1.303 1.810 -10.601 1.00 98.75 101 LEU A C 1
ATOM 796 O O . LEU A 1 101 ? 1.909 2.551 -11.370 1.00 98.75 101 LEU A O 1
ATOM 800 N N . PHE A 1 102 ? 1.133 2.072 -9.314 1.00 98.81 102 PHE A N 1
ATOM 801 C CA . PHE A 1 102 ? 1.761 3.173 -8.597 1.00 98.81 102 PHE A CA 1
ATOM 802 C C . PHE A 1 102 ? 2.886 2.611 -7.733 1.00 98.81 102 PHE A C 1
ATOM 804 O O . PHE A 1 102 ? 2.721 1.548 -7.141 1.00 98.81 102 PHE A O 1
ATOM 811 N N . VAL A 1 103 ? 4.025 3.299 -7.687 1.00 98.88 103 VAL A N 1
ATOM 812 C CA . VAL A 1 103 ? 5.226 2.855 -6.955 1.00 98.88 103 VAL A CA 1
ATOM 813 C C . VAL A 1 103 ? 5.915 4.027 -6.264 1.00 98.88 103 VAL A C 1
ATOM 815 O O . VAL A 1 103 ? 5.860 5.158 -6.753 1.00 98.88 103 VAL A O 1
ATOM 818 N N . GLU A 1 104 ? 6.612 3.764 -5.159 1.00 98.69 104 GLU A N 1
ATOM 819 C CA . GLU A 1 104 ? 7.691 4.642 -4.702 1.00 98.69 104 GLU A CA 1
ATOM 820 C C . GLU A 1 104 ? 8.808 4.612 -5.750 1.00 98.69 104 GLU A C 1
ATOM 822 O O . GLU A 1 104 ? 9.272 3.542 -6.145 1.00 98.69 104 GLU A O 1
ATOM 827 N N . VAL A 1 105 ? 9.273 5.783 -6.175 1.00 98.38 105 VAL A N 1
ATOM 828 C CA . VAL A 1 105 ? 10.493 5.944 -6.969 1.00 98.38 105 VAL A CA 1
ATOM 829 C C . VAL A 1 105 ? 11.524 6.652 -6.106 1.00 98.38 105 VAL A C 1
ATOM 831 O O . VAL A 1 105 ? 11.337 7.823 -5.773 1.00 98.38 105 VAL A O 1
ATOM 834 N N . TYR A 1 106 ? 12.626 5.977 -5.778 1.00 97.50 106 TYR A N 1
ATOM 835 C CA . TYR A 1 106 ? 13.652 6.520 -4.888 1.00 97.50 106 TYR A CA 1
ATOM 836 C C . TYR A 1 106 ? 14.946 6.870 -5.621 1.00 97.50 106 TYR A C 1
ATOM 838 O O . TYR A 1 106 ? 15.498 6.079 -6.389 1.00 97.50 106 TYR A O 1
ATOM 846 N N . ASN A 1 107 ? 15.481 8.046 -5.305 1.00 95.44 107 ASN A N 1
ATOM 847 C CA . ASN A 1 107 ? 16.801 8.500 -5.707 1.00 95.44 107 ASN A CA 1
ATOM 848 C C . ASN A 1 107 ? 17.481 9.249 -4.547 1.00 95.44 107 ASN A C 1
ATOM 850 O O . ASN A 1 107 ? 17.072 10.349 -4.169 1.00 95.44 107 ASN A O 1
ATOM 854 N N . GLU A 1 108 ? 18.562 8.683 -4.006 1.00 93.12 108 GLU A N 1
ATOM 855 C CA . GLU A 1 108 ? 19.317 9.260 -2.883 1.00 93.12 108 GLU A CA 1
ATOM 856 C C . GLU A 1 108 ? 19.967 10.618 -3.205 1.00 93.12 108 GLU A C 1
ATOM 858 O O . GLU A 1 108 ? 20.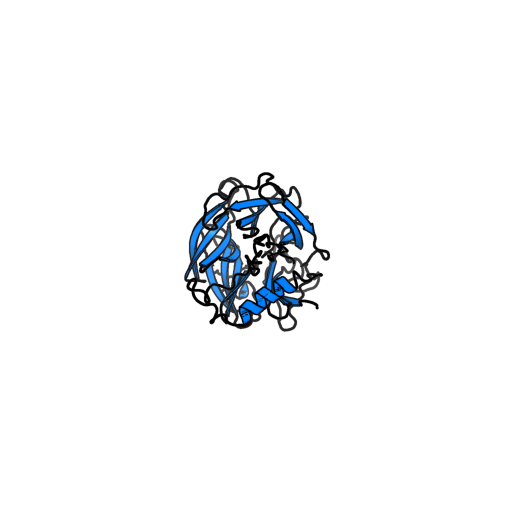261 11.401 -2.299 1.00 93.12 108 GLU A O 1
ATOM 863 N N . TRP A 1 109 ? 20.167 10.915 -4.491 1.00 92.88 109 TRP A N 1
ATOM 864 C CA . TRP A 1 109 ? 20.799 12.139 -4.981 1.00 92.88 109 TRP A CA 1
ATOM 865 C C . TRP A 1 109 ? 19.797 13.268 -5.257 1.00 92.88 109 TRP A C 1
ATOM 867 O O . TRP A 1 109 ? 20.207 14.400 -5.529 1.00 92.88 109 TRP A O 1
ATOM 877 N N . CYS A 1 110 ? 18.494 12.991 -5.170 1.00 93.12 110 CYS A N 1
ATOM 878 C CA . CYS A 1 110 ? 17.429 13.970 -5.370 1.00 93.12 110 CYS A CA 1
ATOM 879 C C . CYS A 1 110 ? 16.942 14.589 -4.048 1.00 93.12 110 CYS A C 1
ATOM 881 O O . CYS A 1 110 ? 17.111 14.040 -2.958 1.00 93.12 110 CYS A O 1
ATOM 883 N N . LYS A 1 111 ? 16.318 15.771 -4.146 1.00 93.12 111 LYS A N 1
ATOM 884 C CA . LYS A 1 111 ? 15.583 16.410 -3.044 1.00 93.12 111 LYS A CA 1
ATOM 885 C C . LYS A 1 111 ? 14.184 16.821 -3.529 1.00 93.12 111 LYS A C 1
ATOM 887 O O . LYS A 1 111 ? 14.120 17.703 -4.385 1.00 93.12 111 LYS A O 1
ATOM 892 N N . PRO A 1 112 ? 13.096 16.232 -2.995 1.00 95.31 112 PRO A N 1
ATOM 893 C CA . PRO A 1 112 ? 13.070 15.100 -2.051 1.00 95.31 112 PRO A CA 1
ATOM 894 C C . PRO A 1 112 ? 13.688 13.821 -2.646 1.00 95.31 112 PRO A C 1
ATOM 896 O O . PRO A 1 112 ? 13.917 13.748 -3.850 1.00 95.31 112 PRO A O 1
ATOM 899 N N . THR A 1 113 ? 13.975 12.823 -1.805 1.00 96.38 113 THR A N 1
ATOM 900 C CA . THR A 1 113 ? 14.614 11.568 -2.245 1.00 96.38 113 THR A CA 1
ATOM 901 C C . THR A 1 113 ? 13.648 10.558 -2.854 1.00 96.38 113 THR A C 1
ATOM 903 O O . THR A 1 113 ? 14.108 9.564 -3.398 1.00 96.38 113 THR A O 1
ATOM 906 N N . ALA A 1 114 ? 12.334 10.773 -2.765 1.00 97.62 114 ALA A N 1
ATOM 907 C CA . ALA A 1 114 ? 11.353 9.918 -3.422 1.00 97.62 114 ALA A CA 1
ATOM 908 C C . ALA A 1 114 ? 10.127 10.694 -3.895 1.00 97.62 114 ALA A C 1
ATOM 910 O O . ALA A 1 114 ? 9.829 11.778 -3.383 1.00 97.62 114 ALA A O 1
ATOM 911 N N . ALA A 1 115 ? 9.446 10.115 -4.875 1.00 98.19 115 ALA A N 1
ATOM 912 C CA . ALA A 1 115 ? 8.193 10.578 -5.452 1.00 98.19 115 ALA A CA 1
ATOM 913 C C . ALA A 1 115 ? 7.320 9.371 -5.821 1.00 98.19 115 ALA A C 1
ATOM 915 O O . ALA A 1 115 ? 7.810 8.242 -5.860 1.00 98.19 115 ALA A O 1
ATOM 916 N N . ILE A 1 116 ? 6.049 9.613 -6.147 1.00 98.75 116 ILE A N 1
ATOM 917 C CA . ILE A 1 116 ? 5.167 8.552 -6.640 1.00 98.75 116 ILE A CA 1
ATOM 918 C C . ILE A 1 116 ? 5.284 8.456 -8.159 1.00 98.75 116 ILE A C 1
ATOM 920 O O . ILE A 1 116 ? 4.993 9.419 -8.876 1.00 98.75 116 ILE A O 1
ATOM 924 N N . GLY A 1 117 ? 5.713 7.290 -8.631 1.00 98.62 117 GLY A N 1
ATOM 925 C CA . GLY A 1 117 ? 5.774 6.906 -10.037 1.00 98.62 117 GLY A CA 1
ATOM 926 C C . GLY A 1 117 ? 4.528 6.159 -10.492 1.00 98.62 117 GLY A C 1
ATOM 927 O O . GLY A 1 117 ? 3.778 5.619 -9.677 1.00 98.62 117 GLY A O 1
ATOM 928 N N . HIS A 1 118 ? 4.330 6.105 -11.806 1.00 98.75 118 HIS A N 1
ATOM 929 C CA . HIS A 1 118 ? 3.234 5.384 -12.441 1.00 98.75 118 HIS A CA 1
ATOM 930 C C . HIS A 1 118 ? 3.726 4.549 -13.625 1.00 98.75 118 HIS A C 1
ATOM 932 O O . HIS A 1 118 ? 4.615 4.954 -14.374 1.00 98.75 118 HIS A O 1
ATOM 938 N N . ALA A 1 119 ? 3.135 3.371 -13.791 1.00 98.75 119 ALA A N 1
ATOM 939 C CA . ALA A 1 119 ? 3.337 2.487 -14.926 1.00 98.75 119 ALA A CA 1
ATOM 940 C C . ALA A 1 119 ? 1.997 1.924 -15.419 1.00 98.75 119 ALA A C 1
ATOM 942 O O . ALA A 1 119 ? 1.020 1.835 -14.665 1.00 98.75 119 ALA A O 1
ATOM 943 N N . THR A 1 120 ? 1.943 1.506 -16.686 1.00 98.31 120 THR A N 1
ATOM 944 C CA . THR A 1 120 ? 0.765 0.841 -17.261 1.00 98.31 120 THR A CA 1
ATOM 945 C C . THR A 1 120 ? 1.070 -0.525 -17.848 1.00 98.31 120 THR A C 1
ATOM 947 O O . THR A 1 120 ? 2.200 -0.832 -18.226 1.00 98.31 120 THR A O 1
ATOM 950 N N . SER A 1 121 ? 0.031 -1.353 -17.924 1.00 96.56 121 SER A N 1
ATOM 951 C CA . SER A 1 121 ? 0.060 -2.660 -18.568 1.00 96.56 121 SER A CA 1
ATOM 952 C C . SER A 1 121 ? -1.292 -2.962 -19.219 1.00 96.56 121 SER A C 1
ATOM 954 O O . SER A 1 121 ? -2.335 -2.574 -18.697 1.00 96.56 121 SER A O 1
ATOM 956 N N . SER A 1 122 ? -1.300 -3.661 -20.356 1.00 92.38 122 SER A N 1
ATOM 957 C CA . SER A 1 122 ? -2.538 -4.165 -20.976 1.00 92.38 122 SER A CA 1
ATOM 958 C C . SER A 1 122 ? -2.947 -5.549 -20.463 1.00 92.38 122 SER A C 1
ATOM 960 O O . SER A 1 122 ? -4.049 -6.002 -20.747 1.00 92.38 122 SER A O 1
ATOM 962 N N . ASP A 1 123 ? -2.066 -6.246 -19.742 1.00 86.56 123 ASP A N 1
ATOM 963 C CA . ASP A 1 123 ? -2.278 -7.631 -19.305 1.00 86.56 123 ASP A CA 1
ATOM 964 C C . ASP A 1 123 ? -1.951 -7.879 -17.822 1.00 86.56 123 ASP A C 1
ATOM 966 O O . ASP A 1 123 ? -2.087 -9.007 -17.347 1.00 86.56 123 ASP A O 1
ATOM 970 N N . GLY A 1 124 ? -1.520 -6.842 -17.096 1.00 89.38 124 GLY A N 1
ATOM 971 C CA . GLY A 1 124 ? -1.104 -6.916 -15.694 1.00 89.38 124 GLY A CA 1
ATOM 972 C C . GLY A 1 124 ? 0.242 -7.621 -15.488 1.00 89.38 124 GLY A C 1
ATOM 973 O O . GLY A 1 124 ? 0.599 -7.946 -14.357 1.00 89.38 124 GLY A O 1
ATOM 974 N N . ARG A 1 125 ? 0.988 -7.895 -16.566 1.00 89.06 125 ARG A N 1
ATOM 975 C CA . ARG A 1 125 ? 2.201 -8.730 -16.559 1.00 89.06 125 ARG A CA 1
ATOM 976 C C . ARG A 1 125 ? 3.415 -7.977 -17.076 1.00 89.06 125 ARG A C 1
ATOM 978 O O . ARG A 1 125 ? 4.463 -8.015 -16.438 1.00 89.06 125 ARG A O 1
ATOM 985 N N . ALA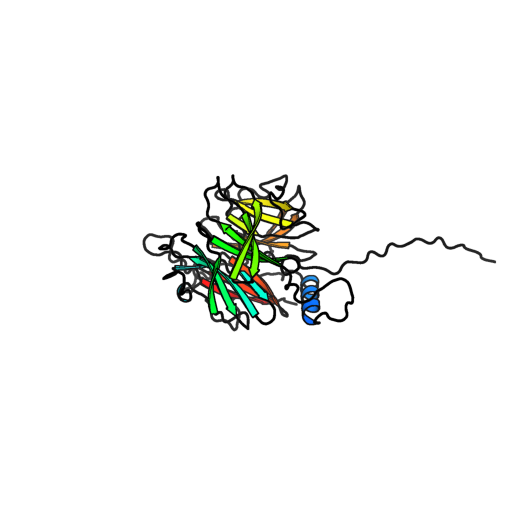 A 1 126 ? 3.283 -7.318 -18.225 1.00 91.75 126 ALA A N 1
ATOM 986 C CA . ALA A 1 126 ? 4.334 -6.494 -18.811 1.00 91.75 126 ALA A CA 1
ATOM 987 C C . ALA A 1 126 ? 4.033 -5.016 -18.562 1.00 91.75 126 ALA A C 1
ATOM 989 O O . ALA A 1 126 ? 2.961 -4.539 -18.936 1.00 91.75 126 ALA A O 1
ATOM 990 N N . TRP A 1 127 ? 4.971 -4.304 -17.942 1.00 97.56 127 TRP A N 1
ATOM 991 C CA . TRP A 1 127 ? 4.768 -2.939 -17.464 1.00 97.56 127 TRP A CA 1
ATOM 992 C C . TRP A 1 127 ? 5.630 -1.941 -18.230 1.00 97.56 127 TRP A C 1
ATOM 994 O O . TRP A 1 127 ? 6.759 -2.241 -18.609 1.00 97.56 127 TRP A O 1
ATOM 1004 N N . THR A 1 128 ? 5.082 -0.754 -18.475 1.00 98.31 128 THR A N 1
ATOM 1005 C CA . THR A 1 128 ? 5.789 0.396 -19.053 1.00 98.31 128 THR A CA 1
ATOM 1006 C C . THR A 1 128 ? 5.686 1.557 -18.080 1.00 98.31 128 THR A C 1
ATOM 1008 O O . THR A 1 128 ? 4.576 1.932 -17.710 1.00 98.31 128 THR A O 1
ATOM 1011 N N . TYR A 1 129 ? 6.826 2.087 -17.636 1.00 98.56 129 TYR A N 1
ATOM 1012 C CA . TYR A 1 129 ? 6.877 3.284 -16.799 1.00 98.56 129 TYR A CA 1
ATOM 1013 C C . TYR A 1 129 ? 6.455 4.517 -17.609 1.00 98.56 129 TYR A C 1
ATOM 1015 O O . TYR A 1 129 ? 6.871 4.671 -18.754 1.00 98.56 129 TYR A O 1
ATOM 1023 N N . GLU A 1 130 ? 5.620 5.374 -17.023 1.00 98.06 130 GLU A N 1
ATOM 1024 C CA . GLU A 1 130 ? 5.026 6.546 -17.691 1.00 98.06 130 GLU A CA 1
ATOM 1025 C C . GLU A 1 130 ? 5.465 7.879 -17.055 1.00 98.06 130 GLU A C 1
ATOM 1027 O O . GLU A 1 130 ? 5.147 8.949 -17.575 1.00 98.06 130 GLU A O 1
ATOM 1032 N N . GLY A 1 131 ? 6.192 7.835 -15.932 1.00 98.06 131 GLY A N 1
ATOM 1033 C CA . GLY A 1 131 ? 6.685 9.016 -15.220 1.00 98.06 131 GLY A CA 1
ATOM 1034 C C . GLY A 1 131 ? 6.125 9.177 -13.807 1.00 98.06 131 GLY A C 1
ATOM 1035 O O . GLY A 1 131 ? 5.316 8.381 -13.320 1.00 98.06 131 GLY A O 1
ATOM 1036 N N . ARG A 1 132 ? 6.567 10.238 -13.125 1.00 97.81 132 ARG A N 1
ATOM 1037 C CA . ARG A 1 132 ? 6.043 10.623 -11.808 1.00 97.81 132 ARG A CA 1
ATOM 1038 C C . ARG A 1 132 ? 4.673 11.280 -11.913 1.00 97.81 132 ARG A C 1
ATOM 1040 O O . ARG A 1 132 ? 4.438 12.127 -12.770 1.00 97.81 132 ARG A O 1
ATOM 1047 N N . VAL A 1 133 ? 3.803 10.941 -10.967 1.00 98.44 133 VAL A N 1
ATOM 1048 C CA . VAL A 1 133 ? 2.410 11.411 -10.903 1.00 98.44 133 VAL A CA 1
ATOM 1049 C C . VAL A 1 133 ? 2.084 12.200 -9.643 1.00 98.44 133 VAL A C 1
ATOM 1051 O O . VAL A 1 133 ? 1.104 12.937 -9.627 1.00 98.44 133 VAL A O 1
ATOM 1054 N N . LEU A 1 134 ? 2.911 12.096 -8.600 1.00 98.38 134 LEU A N 1
ATOM 1055 C CA . LEU A 1 134 ? 2.820 12.963 -7.430 1.00 98.38 134 LEU A CA 1
ATOM 1056 C C . LEU A 1 134 ? 4.218 13.275 -6.895 1.00 98.38 134 LEU A C 1
ATOM 1058 O O . LEU A 1 134 ? 5.022 12.382 -6.619 1.00 98.38 134 LEU A O 1
ATOM 1062 N N . THR A 1 135 ? 4.495 14.567 -6.737 1.00 96.88 135 THR A N 1
ATOM 1063 C CA . THR A 1 135 ? 5.719 15.095 -6.129 1.00 96.88 135 THR A CA 1
ATOM 1064 C C . THR A 1 135 ? 5.346 16.152 -5.107 1.00 96.88 135 THR A C 1
ATOM 1066 O O . THR A 1 135 ? 4.544 17.031 -5.408 1.00 96.88 135 THR A O 1
ATOM 1069 N N . GLU A 1 136 ? 5.989 16.120 -3.949 1.00 96.12 136 GLU A N 1
ATOM 1070 C CA . GLU A 1 136 ? 5.795 17.081 -2.861 1.00 96.12 136 GLU A CA 1
ATOM 1071 C C . GLU A 1 136 ? 7.166 17.564 -2.360 1.00 96.12 136 GLU A C 1
ATOM 1073 O O . GLU A 1 136 ? 8.184 16.958 -2.694 1.00 96.12 136 GLU A O 1
ATOM 1078 N N . PRO A 1 137 ? 7.271 18.619 -1.534 1.00 95.12 137 PRO A N 1
ATOM 1079 C CA . PRO A 1 137 ? 8.544 19.016 -0.922 1.00 95.12 137 PRO A CA 1
ATOM 1080 C C . PRO A 1 137 ? 9.012 18.054 0.195 1.00 95.12 137 PRO A C 1
ATOM 1082 O O . PRO A 1 137 ? 9.811 18.437 1.050 1.00 95.12 137 PRO A O 1
ATOM 1085 N N . VAL A 1 138 ? 8.531 16.807 0.197 1.00 95.50 138 VAL A N 1
ATOM 1086 C CA . VAL A 1 138 ? 8.874 15.723 1.127 1.00 95.50 138 VAL A CA 1
ATOM 1087 C C . VAL A 1 138 ? 9.010 14.403 0.371 1.00 95.50 138 VAL A C 1
ATOM 1089 O O . VAL A 1 138 ? 8.556 14.277 -0.761 1.00 95.50 138 VAL A O 1
ATOM 1092 N N . HIS A 1 139 ? 9.670 13.424 0.986 1.00 96.69 139 HIS A N 1
ATOM 1093 C CA . HIS A 1 139 ? 9.761 12.072 0.435 1.00 96.69 139 HIS A CA 1
ATOM 1094 C C . HIS A 1 139 ? 8.388 11.395 0.532 1.00 96.69 139 HIS A C 1
ATOM 1096 O O . HIS A 1 139 ? 7.806 11.364 1.620 1.00 96.69 139 HIS A O 1
ATOM 1102 N N . LEU A 1 140 ? 7.911 10.878 -0.601 1.00 97.62 140 LEU A N 1
ATOM 1103 C CA . LEU A 1 140 ? 6.656 10.139 -0.726 1.00 97.62 140 LEU A CA 1
ATOM 1104 C C . LEU A 1 140 ? 6.933 8.665 -1.023 1.00 97.62 140 LEU A C 1
ATOM 1106 O O . LEU A 1 140 ? 7.711 8.378 -1.931 1.00 97.62 140 LEU A O 1
ATOM 1110 N N . SER A 1 141 ? 6.255 7.774 -0.309 1.00 97.69 141 SER A N 1
ATOM 1111 C CA . SER A 1 141 ? 6.287 6.316 -0.497 1.00 97.69 141 SER A CA 1
ATOM 1112 C C . SER A 1 141 ? 4.882 5.728 -0.319 1.00 97.69 141 SER A C 1
ATOM 1114 O O . SER A 1 141 ? 3.917 6.485 -0.179 1.00 97.69 141 SER A O 1
ATOM 1116 N N . TYR A 1 142 ? 4.744 4.398 -0.360 1.00 98.19 142 TYR A N 1
ATOM 1117 C CA . TYR A 1 142 ? 3.489 3.690 -0.090 1.00 98.19 142 TYR A CA 1
ATOM 1118 C C . TYR A 1 142 ? 2.247 4.304 -0.783 1.00 98.19 142 TYR A C 1
ATOM 1120 O O . TYR A 1 142 ? 1.336 4.781 -0.107 1.00 98.19 142 TYR A O 1
ATOM 1128 N N . PRO A 1 143 ? 2.193 4.371 -2.130 1.00 98.31 143 PRO A N 1
ATOM 1129 C CA . PRO A 1 143 ? 1.137 5.077 -2.856 1.00 98.31 143 PRO A CA 1
ATOM 1130 C C . PRO A 1 143 ? -0.198 4.319 -2.864 1.00 98.31 143 PRO A C 1
ATOM 1132 O O . PRO A 1 143 ? -0.617 3.795 -3.899 1.00 98.31 143 PRO A O 1
ATOM 1135 N N . TYR A 1 144 ? -0.893 4.278 -1.725 1.00 98.19 144 TYR A N 1
ATOM 1136 C CA . TYR A 1 144 ? -2.149 3.549 -1.572 1.00 98.19 144 TYR A CA 1
ATOM 1137 C C . TYR A 1 144 ? -3.262 4.173 -2.424 1.00 98.19 144 TYR A C 1
ATOM 1139 O O . TYR A 1 144 ? -3.970 5.087 -1.996 1.00 98.19 144 TYR A O 1
ATOM 1147 N N . VAL A 1 145 ? -3.401 3.686 -3.659 1.00 97.81 145 VAL A N 1
ATOM 1148 C CA . VAL A 1 145 ? -4.426 4.114 -4.617 1.00 97.81 145 VAL A CA 1
ATOM 1149 C C . VAL A 1 145 ? -5.682 3.257 -4.479 1.00 97.81 145 VAL A C 1
ATOM 1151 O O . VAL A 1 145 ? -5.606 2.036 -4.350 1.00 97.81 145 VAL A O 1
ATOM 1154 N N . PHE A 1 146 ? -6.861 3.865 -4.518 1.00 94.12 146 PHE A N 1
ATOM 1155 C CA . PHE A 1 146 ? -8.136 3.146 -4.514 1.00 94.12 146 PHE A CA 1
ATOM 1156 C C . PHE A 1 146 ? -9.243 3.984 -5.157 1.00 94.12 146 PHE A C 1
ATOM 1158 O O . PHE A 1 146 ? -9.075 5.170 -5.438 1.00 94.12 146 PHE A O 1
ATOM 1165 N N . ALA A 1 147 ? -10.388 3.357 -5.409 1.00 88.44 147 ALA A N 1
ATOM 1166 C CA . ALA A 1 147 ? -11.597 4.060 -5.810 1.00 88.44 147 ALA A CA 1
ATOM 1167 C C . ALA A 1 147 ? -12.588 4.069 -4.653 1.00 88.44 147 ALA A C 1
ATOM 1169 O O . ALA A 1 147 ? -12.727 3.081 -3.929 1.00 88.44 147 ALA A O 1
ATOM 1170 N N . ALA A 1 148 ? -13.303 5.175 -4.518 1.00 85.19 148 ALA A N 1
ATOM 1171 C CA . ALA A 1 148 ? -14.486 5.260 -3.686 1.00 85.19 148 ALA A CA 1
ATOM 1172 C C . ALA A 1 148 ? -15.513 6.070 -4.463 1.00 85.19 148 ALA A C 1
ATOM 1174 O O . ALA A 1 148 ? -15.204 7.159 -4.942 1.00 85.19 148 ALA A O 1
ATOM 1175 N N . GLU A 1 149 ? -16.707 5.504 -4.621 1.00 81.56 149 GLU A N 1
ATOM 1176 C CA . GLU A 1 149 ? -17.705 6.056 -5.537 1.00 81.56 149 GLU A CA 1
ATOM 1177 C C . GLU A 1 149 ? -17.100 6.251 -6.951 1.00 81.56 149 GLU A C 1
ATOM 1179 O O . GLU A 1 149 ? -16.413 5.355 -7.462 1.00 81.56 149 GLU A O 1
ATOM 1184 N N . ASP A 1 150 ? -17.383 7.382 -7.608 1.00 81.50 150 ASP A N 1
ATOM 1185 C CA . ASP A 1 150 ? -16.921 7.678 -8.968 1.00 81.50 150 ASP A CA 1
ATOM 1186 C C . ASP A 1 150 ? -15.466 8.142 -9.024 1.00 81.50 150 ASP A C 1
ATOM 1188 O O . ASP A 1 150 ? -14.866 8.198 -10.103 1.00 81.50 150 ASP A O 1
ATOM 1192 N N . GLU A 1 151 ? -14.860 8.384 -7.867 1.00 90.69 151 GLU A N 1
ATOM 1193 C CA . GLU A 1 151 ? -13.605 9.103 -7.733 1.00 90.69 151 GLU A CA 1
ATOM 1194 C C . GLU A 1 151 ? -12.406 8.169 -7.538 1.00 90.69 151 GLU A C 1
ATOM 1196 O O . GLU A 1 151 ? -12.525 6.956 -7.310 1.00 90.69 151 GLU A O 1
ATOM 1201 N N . ARG A 1 152 ? -11.206 8.732 -7.699 1.00 94.44 152 ARG A N 1
ATOM 1202 C CA . ARG A 1 152 ? -9.935 8.047 -7.433 1.00 94.44 152 ARG A CA 1
ATOM 1203 C C . ARG A 1 152 ? -9.214 8.766 -6.329 1.00 94.44 152 ARG A C 1
ATOM 1205 O O . ARG A 1 152 ? -9.065 9.984 -6.389 1.00 94.44 152 ARG A O 1
ATOM 1212 N N . TYR A 1 153 ? -8.716 7.989 -5.388 1.00 97.81 153 TYR A N 1
ATOM 1213 C CA . TYR A 1 153 ? -8.007 8.488 -4.234 1.00 97.81 153 TYR A CA 1
ATOM 1214 C C . TYR A 1 153 ? -6.618 7.880 -4.150 1.00 97.81 153 TYR A C 1
ATOM 1216 O O . TYR A 1 153 ? -6.387 6.760 -4.607 1.00 97.81 153 TYR A O 1
ATOM 1224 N N . LEU A 1 154 ? -5.705 8.643 -3.568 1.00 98.38 154 LEU A N 1
ATOM 1225 C CA . LEU A 1 154 ? -4.333 8.253 -3.293 1.00 98.38 154 LEU A CA 1
ATOM 1226 C C . LEU A 1 154 ? -3.983 8.729 -1.885 1.00 98.38 154 LEU A C 1
ATOM 1228 O O . LEU A 1 154 ? -4.236 9.883 -1.540 1.00 98.38 154 LEU A O 1
ATOM 1232 N N . VAL A 1 155 ? -3.402 7.853 -1.075 1.00 98.06 155 VAL A N 1
ATOM 1233 C CA . VAL A 1 155 ? -2.903 8.200 0.260 1.00 98.06 155 VAL A CA 1
ATOM 1234 C C . VAL A 1 155 ? -1.456 7.712 0.326 1.00 98.06 155 VAL A C 1
ATOM 1236 O O . VAL A 1 155 ? -1.232 6.511 0.457 1.00 98.06 155 VAL A O 1
ATOM 1239 N N . PRO A 1 156 ? -0.470 8.596 0.090 1.00 97.69 156 PRO A N 1
ATOM 1240 C CA . PRO A 1 156 ? 0.939 8.243 0.182 1.00 97.69 156 PRO A CA 1
ATOM 1241 C C . PRO A 1 156 ? 1.440 8.388 1.621 1.00 97.69 156 PRO A C 1
ATOM 1243 O O . PRO A 1 156 ? 1.004 9.287 2.351 1.00 97.69 156 PRO A O 1
ATOM 1246 N N . ASP A 1 157 ? 2.420 7.575 2.015 1.00 96.69 157 ASP A N 1
ATOM 1247 C CA . ASP A 1 157 ? 3.210 7.863 3.214 1.00 96.69 157 ASP A CA 1
ATOM 1248 C C . ASP A 1 157 ? 4.111 9.075 2.957 1.00 96.69 157 ASP A C 1
ATOM 1250 O O . ASP A 1 157 ? 4.729 9.220 1.897 1.00 96.69 157 ASP A O 1
ATOM 1254 N N . GLN A 1 158 ? 4.143 9.991 3.923 1.00 94.56 158 GLN A N 1
ATOM 1255 C CA . GLN A 1 158 ? 4.900 11.233 3.842 1.00 94.56 158 GLN A CA 1
ATOM 1256 C C . GLN A 1 158 ? 5.953 11.242 4.933 1.00 94.56 158 GLN A C 1
ATOM 1258 O O . GLN A 1 158 ? 5.645 11.428 6.112 1.00 94.56 158 GLN A O 1
ATOM 1263 N N . LYS A 1 159 ? 7.222 11.134 4.544 1.00 90.69 159 LYS A N 1
ATOM 1264 C CA . LYS A 1 159 ? 8.314 11.164 5.512 1.00 90.69 159 LYS A CA 1
ATOM 1265 C C . LYS A 1 159 ? 8.472 12.566 6.102 1.00 90.69 159 LYS A C 1
ATOM 1267 O O . LYS A 1 159 ? 9.120 13.437 5.511 1.00 90.69 159 LYS A O 1
ATOM 1272 N N . ARG A 1 160 ? 7.913 12.760 7.293 1.00 87.31 160 ARG A N 1
ATOM 1273 C CA . ARG A 1 160 ? 7.943 14.006 8.065 1.00 87.31 160 ARG A CA 1
ATOM 1274 C C . ARG A 1 160 ? 8.389 13.738 9.508 1.00 87.31 160 ARG A C 1
ATOM 1276 O O . ARG A 1 160 ? 8.213 12.625 9.998 1.00 87.31 160 ARG A O 1
ATOM 1283 N N . PRO A 1 161 ? 8.978 14.733 10.192 1.00 84.12 161 PRO A N 1
ATOM 1284 C CA . PRO A 1 161 ? 9.125 14.698 11.645 1.00 84.12 161 PRO A CA 1
ATOM 1285 C C . PRO A 1 161 ? 7.769 14.496 12.336 1.00 84.12 161 PRO A C 1
ATOM 1287 O O . PRO A 1 161 ? 6.739 14.898 11.797 1.00 84.12 161 PRO A O 1
ATOM 1290 N N . ALA A 1 162 ? 7.765 13.898 13.529 1.00 81.00 162 ALA A N 1
ATOM 1291 C CA . ALA A 1 162 ? 6.539 13.542 14.246 1.00 81.00 1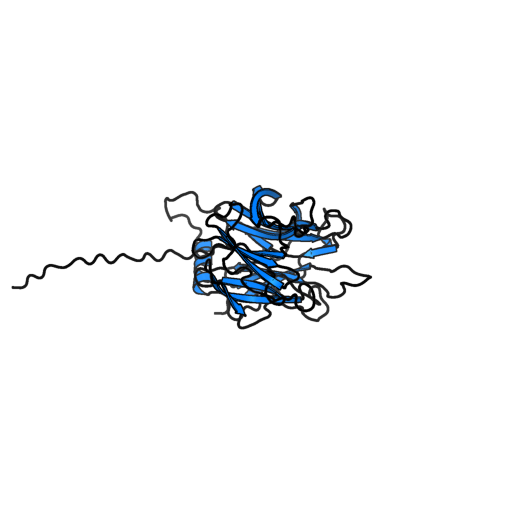62 ALA A CA 1
ATOM 1292 C C . ALA A 1 162 ? 5.607 14.744 14.492 1.00 81.00 162 ALA A C 1
ATOM 1294 O O . ALA A 1 162 ? 4.387 14.610 14.417 1.00 81.00 162 ALA A O 1
ATOM 1295 N N . GLU A 1 163 ? 6.168 15.926 14.755 1.00 84.69 163 GLU A N 1
ATOM 1296 C CA . GLU A 1 163 ? 5.421 17.169 14.960 1.00 84.69 163 GLU A CA 1
ATOM 1297 C C . GLU A 1 163 ? 4.622 17.629 13.733 1.00 84.69 163 GLU A C 1
ATOM 1299 O O . GLU A 1 163 ? 3.629 18.328 13.910 1.00 84.69 163 GLU A O 1
ATOM 1304 N N . ASP A 1 164 ? 5.017 17.191 12.533 1.00 86.12 164 ASP A N 1
ATOM 1305 C CA . ASP A 1 164 ? 4.455 17.597 11.238 1.00 86.12 164 ASP A CA 1
ATOM 1306 C C . ASP A 1 164 ? 3.843 16.416 10.458 1.00 86.12 164 ASP A C 1
ATOM 1308 O O . ASP A 1 164 ? 3.367 16.594 9.336 1.00 86.12 164 ASP A O 1
ATOM 1312 N N . ALA A 1 165 ? 3.907 15.195 10.994 1.00 85.38 165 ALA A N 1
ATOM 1313 C CA . ALA A 1 165 ? 3.485 13.984 10.299 1.00 85.38 165 ALA A CA 1
ATOM 1314 C C . ALA A 1 165 ? 1.960 13.914 10.155 1.00 85.38 165 ALA A C 1
ATOM 1316 O O . ALA A 1 165 ? 1.222 13.957 11.135 1.00 85.38 165 ALA A O 1
ATOM 1317 N N . THR A 1 166 ? 1.496 13.789 8.914 1.00 91.94 166 THR A N 1
ATOM 1318 C CA . THR A 1 166 ? 0.078 13.737 8.559 1.00 91.94 166 THR A CA 1
ATOM 1319 C C . THR A 1 166 ? -0.204 12.557 7.651 1.00 91.94 166 THR A C 1
ATOM 1321 O O . THR A 1 166 ? 0.638 12.178 6.837 1.00 91.94 166 THR A O 1
ATOM 1324 N N . VAL A 1 167 ? -1.440 12.065 7.693 1.00 95.25 167 VAL A N 1
ATOM 1325 C CA . VAL A 1 167 ? -1.971 11.186 6.644 1.00 95.25 167 VAL A CA 1
ATOM 1326 C C . VAL A 1 167 ? -2.910 12.010 5.773 1.00 95.25 167 VAL A C 1
ATOM 1328 O O . VAL A 1 167 ? -3.986 12.407 6.220 1.00 95.25 167 VAL A O 1
ATOM 1331 N N . THR A 1 168 ? -2.485 12.308 4.546 1.00 96.81 168 THR A N 1
ATOM 1332 C CA . THR A 1 168 ? -3.214 13.183 3.614 1.00 96.81 168 THR A CA 1
ATOM 1333 C C . THR A 1 168 ? -3.881 12.358 2.526 1.00 96.81 168 THR A C 1
ATOM 1335 O O . THR A 1 168 ? -3.220 11.590 1.832 1.00 96.81 168 THR A O 1
ATOM 1338 N N . LEU A 1 169 ? -5.184 12.562 2.354 1.00 98.06 169 LEU A N 1
ATOM 1339 C CA . LEU A 1 169 ? -5.974 12.000 1.271 1.00 98.06 169 LEU A CA 1
ATOM 1340 C C . LEU A 1 169 ? -5.914 12.928 0.059 1.00 98.06 169 LEU A C 1
ATOM 1342 O O . LEU A 1 169 ? -6.288 14.101 0.145 1.00 98.06 169 LEU A O 1
ATOM 1346 N N . TYR A 1 170 ? -5.505 12.379 -1.077 1.00 98.62 170 TYR A N 1
ATOM 1347 C CA . TYR A 1 170 ? -5.563 13.038 -2.372 1.00 98.62 170 TYR A CA 1
ATOM 1348 C C . TYR A 1 170 ? -6.706 12.464 -3.207 1.00 98.62 170 TYR A C 1
ATOM 1350 O O . TYR A 1 170 ? -6.945 11.259 -3.164 1.00 98.62 170 TYR A O 1
ATOM 1358 N N . ARG A 1 171 ? -7.372 13.305 -4.003 1.00 98.25 171 ARG A N 1
ATOM 1359 C CA . ARG A 1 171 ? -8.328 12.918 -5.051 1.00 98.25 171 ARG A CA 1
ATOM 1360 C C . ARG A 1 171 ? -7.749 13.253 -6.422 1.00 98.25 171 ARG A C 1
ATOM 1362 O O . ARG A 1 171 ? -7.093 14.280 -6.579 1.00 98.25 171 ARG A O 1
ATOM 1369 N N . ALA A 1 172 ? -7.971 12.409 -7.423 1.00 97.81 172 ALA A N 1
ATOM 1370 C CA . ALA A 1 172 ? -7.525 12.701 -8.780 1.00 97.81 172 ALA A CA 1
ATOM 1371 C C . ALA A 1 172 ? -8.401 13.790 -9.420 1.00 97.81 172 ALA A C 1
ATOM 1373 O O . ALA A 1 172 ? -9.608 13.617 -9.543 1.00 97.81 172 ALA A O 1
ATOM 1374 N N . ARG A 1 173 ? -7.790 14.870 -9.914 1.00 97.19 173 ARG A N 1
ATOM 1375 C CA . ARG A 1 173 ? -8.453 15.819 -10.831 1.00 97.19 173 ARG A CA 1
ATOM 1376 C C . ARG A 1 173 ? -8.460 15.291 -12.262 1.00 97.19 173 ARG A C 1
ATOM 1378 O O . ARG A 1 173 ? -9.400 15.517 -13.018 1.00 97.19 173 ARG A O 1
ATOM 1385 N N . SER A 1 174 ? -7.391 14.584 -12.625 1.00 96.12 174 SER A N 1
ATOM 1386 C CA . SER A 1 174 ? -7.248 13.861 -13.885 1.00 96.12 174 SER A CA 1
ATOM 1387 C C . SER A 1 174 ? -6.398 12.624 -13.635 1.00 96.12 174 SER A C 1
ATOM 1389 O O . SER A 1 174 ? -5.172 12.694 -13.547 1.00 96.12 174 SER A O 1
ATOM 1391 N N . PHE A 1 175 ? -7.050 11.474 -13.508 1.00 95.25 175 PHE A N 1
ATOM 1392 C CA . PHE A 1 175 ? -6.358 10.216 -13.264 1.00 95.25 175 PHE A CA 1
ATOM 1393 C C . PHE A 1 175 ? -5.538 9.780 -14.496 1.00 95.25 175 PHE A C 1
ATOM 1395 O O . PHE A 1 175 ? -6.063 9.847 -15.611 1.00 95.25 175 PHE A O 1
ATOM 1402 N N . PRO A 1 176 ? -4.294 9.284 -14.338 1.00 96.38 176 PRO A N 1
ATOM 1403 C CA . PRO A 1 176 ? -3.558 9.054 -13.086 1.00 96.38 176 PRO A CA 1
ATOM 1404 C C . PRO A 1 176 ? -2.581 10.180 -12.697 1.00 96.38 176 PRO A C 1
ATOM 1406 O O . PRO A 1 176 ? -1.838 10.015 -11.736 1.00 96.38 176 PRO A O 1
ATOM 1409 N N . THR A 1 177 ? -2.525 11.285 -13.443 1.00 96.88 177 THR A N 1
ATOM 1410 C CA . THR A 1 177 ? -1.387 12.225 -13.433 1.00 96.88 177 THR A CA 1
ATOM 1411 C C . THR A 1 177 ? -1.595 13.502 -12.626 1.00 96.88 177 THR A C 1
ATOM 1413 O O . THR A 1 177 ? -0.641 14.252 -12.445 1.00 96.88 177 THR A O 1
ATOM 1416 N N . ASP A 1 178 ? -2.822 13.807 -12.205 1.00 97.88 178 ASP A N 1
ATOM 1417 C CA . ASP A 1 178 ? -3.135 15.055 -11.510 1.00 97.88 178 ASP A CA 1
ATOM 1418 C C . ASP A 1 178 ? -3.991 14.805 -10.268 1.00 97.88 178 ASP A C 1
ATOM 1420 O O . ASP A 1 178 ? -5.092 14.255 -10.364 1.00 97.88 178 ASP A O 1
ATOM 1424 N N . TRP A 1 179 ? -3.483 15.248 -9.119 1.00 98.62 179 TRP A N 1
ATOM 1425 C CA . TRP A 1 179 ? -4.007 14.967 -7.787 1.00 98.62 179 TRP A CA 1
ATOM 1426 C C . TRP A 1 179 ? -4.138 16.255 -6.974 1.00 98.62 179 TRP A C 1
ATOM 1428 O O . TRP A 1 179 ? -3.282 17.136 -7.033 1.00 98.62 179 TRP A O 1
ATOM 1438 N N . GLU A 1 180 ? -5.199 16.353 -6.181 1.00 98.19 180 GLU A N 1
ATOM 1439 C CA . GLU A 1 180 ? -5.425 17.433 -5.224 1.00 98.19 180 GLU A CA 1
ATOM 1440 C C . GLU A 1 180 ? -5.588 16.867 -3.813 1.00 98.19 180 GLU A C 1
ATOM 1442 O O . GLU A 1 180 ? -6.272 15.864 -3.624 1.00 98.19 180 GLU A O 1
ATOM 1447 N N . ALA A 1 181 ? -4.967 17.495 -2.814 1.00 98.12 181 ALA A N 1
ATOM 1448 C CA . ALA A 1 181 ? -5.201 17.147 -1.416 1.00 98.12 181 ALA A CA 1
ATOM 1449 C C . ALA A 1 181 ? -6.617 17.590 -1.012 1.00 98.12 181 ALA A C 1
ATOM 1451 O O . ALA A 1 181 ? -6.956 18.766 -1.149 1.00 98.12 181 ALA A O 1
ATOM 1452 N N . VAL A 1 182 ? -7.430 16.655 -0.517 1.00 98.19 182 VAL A N 1
ATOM 1453 C CA . VAL A 1 182 ? -8.848 16.893 -0.182 1.00 98.19 182 VAL A CA 1
ATOM 1454 C C . VAL A 1 182 ? -9.166 16.723 1.298 1.00 98.19 182 VAL A C 1
ATOM 1456 O O . VAL A 1 182 ? -10.162 17.271 1.758 1.00 98.19 182 VAL A O 1
ATOM 1459 N N . ALA A 1 183 ? -8.340 15.990 2.050 1.00 97.62 183 ALA A N 1
ATOM 1460 C CA . ALA A 1 183 ? -8.502 15.846 3.495 1.00 97.62 183 ALA A CA 1
ATOM 1461 C C . ALA A 1 183 ? -7.190 15.466 4.194 1.00 97.62 183 ALA A C 1
ATOM 1463 O O . ALA A 1 183 ? -6.306 14.835 3.611 1.00 97.62 183 ALA A O 1
ATOM 1464 N N . THR A 1 184 ? -7.096 15.793 5.478 1.00 97.00 184 THR A N 1
ATOM 1465 C CA . THR A 1 184 ? -6.064 15.320 6.406 1.00 97.00 184 THR A CA 1
ATOM 1466 C C . THR A 1 184 ? -6.692 14.334 7.392 1.00 97.00 184 THR A C 1
ATOM 1468 O O . THR A 1 184 ? -7.306 14.731 8.383 1.00 97.00 184 THR A O 1
ATOM 1471 N N . ILE A 1 185 ? -6.539 13.036 7.110 1.00 96.00 185 ILE A N 1
ATOM 1472 C CA . ILE A 1 185 ? -7.105 11.923 7.889 1.00 96.00 185 ILE A CA 1
ATOM 1473 C C . ILE A 1 185 ? -6.573 11.958 9.325 1.00 96.00 185 ILE A C 1
ATOM 1475 O O . ILE A 1 185 ? -7.350 11.923 10.279 1.00 96.00 185 ILE A O 1
ATOM 1479 N N . ILE A 1 186 ? -5.249 12.057 9.474 1.00 93.88 186 ILE A N 1
ATOM 1480 C CA . ILE A 1 186 ? -4.559 12.126 10.768 1.00 93.88 186 ILE A CA 1
ATOM 1481 C C . ILE A 1 186 ? -3.788 13.441 10.832 1.00 93.88 186 ILE A C 1
ATOM 1483 O O . ILE A 1 186 ? -2.978 13.724 9.948 1.00 93.88 186 ILE A O 1
ATOM 1487 N N . GLN A 1 187 ? -4.059 14.228 11.874 1.00 87.81 187 GLN A N 1
ATOM 1488 C CA . GLN A 1 187 ? -3.406 15.513 12.127 1.00 87.81 187 GLN A CA 1
ATOM 1489 C C . GLN A 1 187 ? -1.972 15.351 12.657 1.00 87.81 187 GLN A C 1
ATOM 1491 O O . GLN A 1 187 ? -1.653 14.303 13.226 1.00 87.81 187 GLN A O 1
ATOM 1496 N N . PRO A 1 188 ? -1.140 16.405 12.540 1.00 85.56 188 PRO A N 1
ATOM 1497 C CA . PRO A 1 188 ? 0.213 16.417 13.082 1.00 85.56 188 PRO A CA 1
ATOM 1498 C C . PRO A 1 188 ? 0.294 16.122 14.584 1.00 85.56 188 PRO A C 1
ATOM 1500 O O . PRO A 1 188 ? -0.638 16.394 15.344 1.00 85.56 188 PRO A O 1
ATOM 1503 N N . GLY A 1 189 ? 1.453 15.622 15.026 1.00 81.62 189 GLY A N 1
ATOM 1504 C CA . GLY A 1 189 ? 1.760 15.387 16.442 1.00 81.62 189 GLY A CA 1
ATOM 1505 C C . GLY A 1 189 ? 2.111 13.942 16.796 1.00 81.62 189 GLY A C 1
ATOM 1506 O O . GLY A 1 189 ? 2.246 13.622 17.981 1.00 81.62 189 GLY A O 1
ATOM 1507 N N . ARG A 1 190 ? 2.251 13.060 15.801 1.00 82.62 190 ARG A N 1
ATOM 1508 C CA . ARG A 1 190 ? 2.626 11.659 15.993 1.00 82.62 190 ARG A CA 1
ATOM 1509 C C . ARG A 1 190 ? 3.307 11.098 14.748 1.00 82.62 190 ARG A C 1
ATOM 1511 O O . ARG A 1 190 ? 2.831 11.309 13.644 1.00 82.62 190 ARG A O 1
ATOM 1518 N N . GLU A 1 191 ? 4.378 10.332 14.937 1.00 85.69 191 GLU A N 1
ATOM 1519 C CA . GLU A 1 191 ? 5.039 9.616 13.844 1.00 85.69 191 GLU A CA 1
ATOM 1520 C C . GLU A 1 191 ? 4.111 8.538 13.262 1.00 85.69 191 GLU A C 1
ATOM 1522 O O . GLU A 1 191 ? 3.556 7.719 13.993 1.00 85.69 191 GLU A O 1
ATOM 1527 N N . THR A 1 192 ? 3.942 8.531 11.945 1.00 88.62 192 THR A N 1
ATOM 1528 C CA . THR A 1 192 ? 3.176 7.513 11.216 1.00 88.62 192 THR A CA 1
ATOM 1529 C C . THR A 1 192 ? 4.094 6.787 10.246 1.00 88.62 192 THR A C 1
ATOM 1531 O O . THR A 1 192 ? 5.094 7.339 9.788 1.00 88.62 192 THR A O 1
ATOM 1534 N N . SER A 1 193 ? 3.798 5.526 9.956 1.00 90.94 193 SER A N 1
ATOM 1535 C CA . SER A 1 193 ? 4.541 4.740 8.973 1.00 90.94 193 SER A CA 1
ATOM 1536 C C . SER A 1 193 ? 3.601 3.772 8.283 1.00 90.94 193 SER A C 1
ATOM 1538 O O . SER A 1 193 ? 3.207 2.775 8.892 1.00 90.94 193 SER A O 1
ATOM 1540 N N . ASP A 1 194 ? 3.299 4.077 7.024 1.00 95.62 194 ASP A N 1
ATOM 1541 C CA . ASP A 1 194 ? 2.385 3.355 6.137 1.00 95.62 194 ASP A CA 1
ATOM 1542 C C . ASP A 1 194 ? 0.963 3.229 6.704 1.00 95.62 194 ASP A C 1
ATOM 1544 O O . ASP A 1 194 ? 0.716 3.182 7.913 1.00 95.62 194 ASP A O 1
ATOM 1548 N N . HIS A 1 195 ? -0.022 3.199 5.818 1.00 95.81 195 HIS A N 1
ATOM 1549 C CA . HIS A 1 195 ? -1.421 3.210 6.226 1.00 95.81 195 HIS A CA 1
ATOM 1550 C C . HIS A 1 195 ? -2.314 2.595 5.163 1.00 95.81 195 HIS A C 1
ATOM 1552 O O . HIS A 1 195 ? -2.053 2.696 3.970 1.00 95.81 195 HIS A O 1
ATOM 1558 N N . VAL A 1 196 ? -3.407 1.984 5.599 1.00 97.50 196 VAL A N 1
ATOM 1559 C CA . VAL A 1 196 ? -4.441 1.455 4.707 1.00 97.50 196 VAL A CA 1
ATOM 1560 C C . VAL A 1 196 ? -5.787 2.042 5.084 1.00 97.50 196 VAL A C 1
ATOM 1562 O O . VAL A 1 196 ? -6.120 2.146 6.263 1.00 97.50 196 VAL A O 1
ATOM 1565 N N . VAL A 1 197 ? -6.557 2.424 4.069 1.00 96.44 197 VAL A N 1
ATOM 1566 C CA . VAL A 1 197 ? -7.907 2.990 4.194 1.00 96.44 197 VAL A CA 1
ATOM 1567 C C . VAL A 1 197 ? -8.923 2.029 3.572 1.00 96.44 197 VAL A C 1
ATOM 1569 O O . VAL A 1 197 ? -8.568 1.305 2.653 1.00 96.44 197 VAL A O 1
ATOM 1572 N N . PHE A 1 198 ? -10.180 2.049 4.029 1.00 94.94 198 PHE A N 1
ATOM 1573 C CA . PHE A 1 198 ? -10.791 0.956 4.794 1.00 94.94 198 PHE A CA 1
ATOM 1574 C C . PHE A 1 198 ? -12.297 1.093 5.077 1.00 94.94 198 PHE A C 1
ATOM 1576 O O . PHE A 1 198 ? -12.653 1.088 6.240 1.00 94.94 198 PHE A O 1
ATOM 1583 N N . ARG A 1 199 ? -13.241 1.226 4.135 1.00 91.31 199 ARG A N 1
ATOM 1584 C CA . ARG A 1 199 ? -14.671 1.065 4.467 1.00 91.31 199 ARG A CA 1
ATOM 1585 C C . ARG A 1 199 ? -15.051 -0.369 4.897 1.00 91.31 199 ARG A C 1
ATOM 1587 O O . ARG A 1 199 ? -14.825 -1.302 4.134 1.00 91.31 199 ARG A O 1
ATOM 1594 N N . ARG A 1 200 ? -15.664 -0.513 6.078 1.00 87.19 200 ARG A N 1
ATOM 1595 C CA . ARG A 1 200 ? -16.283 -1.730 6.640 1.00 87.19 200 ARG A CA 1
ATOM 1596 C C . ARG A 1 200 ? -17.403 -1.321 7.604 1.00 87.19 200 ARG A C 1
ATOM 1598 O O . ARG A 1 200 ? -17.264 -0.307 8.283 1.00 87.19 200 ARG A O 1
ATOM 1605 N N . ASP A 1 201 ? -18.505 -2.073 7.639 1.00 86.88 201 ASP A N 1
ATOM 1606 C CA . ASP A 1 201 ? -19.642 -1.827 8.547 1.00 86.88 201 ASP A CA 1
ATOM 1607 C C . ASP A 1 201 ? -20.145 -0.368 8.505 1.00 86.88 201 ASP A C 1
ATOM 1609 O O . ASP A 1 201 ? -20.320 0.303 9.517 1.00 86.88 201 ASP A O 1
ATOM 1613 N N . ASP A 1 202 ? -20.336 0.139 7.280 1.00 87.12 202 ASP A N 1
ATOM 1614 C CA . ASP A 1 202 ? -20.781 1.507 6.969 1.00 87.12 202 ASP A CA 1
ATOM 1615 C C . ASP A 1 202 ? -19.868 2.655 7.437 1.00 87.12 202 ASP A C 1
ATOM 1617 O O . ASP A 1 202 ? -20.249 3.827 7.366 1.00 87.12 202 ASP A O 1
ATOM 1621 N N . ARG A 1 203 ? -18.618 2.346 7.780 1.00 92.44 203 ARG A N 1
ATOM 1622 C CA . ARG A 1 203 ? -17.631 3.306 8.274 1.00 92.44 203 ARG A CA 1
ATOM 1623 C C . ARG A 1 203 ? -16.315 3.201 7.542 1.00 92.44 203 ARG A C 1
ATOM 1625 O O . ARG A 1 203 ? -15.912 2.107 7.173 1.00 92.44 203 ARG A O 1
ATOM 1632 N N . TRP A 1 204 ? -15.634 4.324 7.355 1.00 96.56 204 TRP A N 1
ATOM 1633 C CA . TRP A 1 204 ? -14.255 4.340 6.892 1.00 96.56 204 TRP A CA 1
ATOM 1634 C C . TRP A 1 204 ? -13.284 4.155 8.052 1.00 96.56 204 TRP A C 1
ATOM 1636 O O . TRP A 1 204 ? -13.401 4.834 9.067 1.00 96.56 204 TRP A O 1
ATOM 1646 N N . TRP A 1 205 ? -12.316 3.271 7.858 1.00 97.69 205 TRP A N 1
ATOM 1647 C CA . TRP A 1 205 ? -11.228 2.948 8.769 1.00 97.69 205 TRP A CA 1
ATOM 1648 C C . TRP A 1 205 ? -9.890 3.283 8.131 1.00 97.69 205 TRP A C 1
ATOM 1650 O O . TRP A 1 205 ? -9.722 3.144 6.920 1.00 97.69 205 TRP A O 1
ATOM 1660 N N . CYS A 1 206 ? -8.962 3.757 8.949 1.00 97.94 206 CYS A N 1
ATOM 1661 C CA . CYS A 1 206 ? -7.564 3.947 8.611 1.00 97.94 206 CYS A CA 1
ATOM 1662 C C . CYS A 1 206 ? -6.742 3.189 9.651 1.00 97.94 206 CYS A C 1
ATOM 1664 O O . CYS A 1 206 ? -6.799 3.527 10.835 1.00 97.94 206 CYS A O 1
ATOM 1666 N N . LEU A 1 207 ? -6.018 2.159 9.218 1.00 98.12 207 LEU A N 1
ATOM 1667 C CA . LEU A 1 207 ? -5.039 1.462 10.047 1.00 98.12 207 LEU A CA 1
ATOM 1668 C C . LEU A 1 207 ? -3.650 1.977 9.689 1.00 98.12 207 LEU A C 1
ATOM 1670 O O . LEU A 1 207 ? -3.288 1.972 8.515 1.00 98.12 207 LEU A O 1
ATOM 1674 N N . VAL A 1 208 ? -2.886 2.413 10.687 1.00 96.88 208 VAL A N 1
ATOM 1675 C CA . VAL A 1 208 ? -1.593 3.082 10.493 1.00 96.88 208 VAL A CA 1
ATOM 1676 C C . VAL A 1 208 ? -0.546 2.534 11.454 1.00 96.88 208 VAL A C 1
ATOM 1678 O O . VAL A 1 208 ? -0.805 2.354 12.650 1.00 96.88 208 VAL A O 1
ATOM 1681 N N . GLY A 1 209 ? 0.645 2.265 10.925 1.00 95.25 209 GLY A N 1
ATOM 1682 C CA . GLY A 1 209 ? 1.782 1.846 11.730 1.00 95.25 209 GLY A CA 1
ATOM 1683 C C . GLY A 1 209 ? 2.383 3.019 12.498 1.00 95.25 209 GLY A C 1
ATOM 1684 O O . GLY A 1 209 ? 2.412 4.153 12.022 1.00 95.25 209 GLY A O 1
ATOM 1685 N N . HIS A 1 210 ? 2.909 2.742 13.686 1.00 89.12 210 HIS A N 1
ATOM 1686 C CA . HIS A 1 210 ? 3.6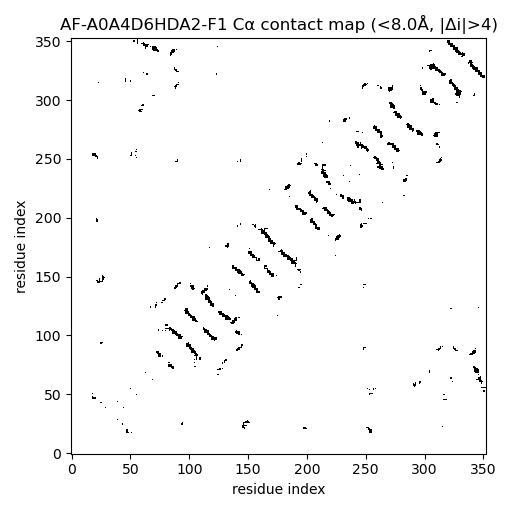36 3.710 14.497 1.00 89.12 210 HIS A CA 1
ATOM 1687 C C . HIS A 1 210 ? 5.017 3.168 14.859 1.00 89.12 210 HIS A C 1
ATOM 1689 O O . HIS A 1 210 ? 5.153 2.159 15.563 1.00 89.12 210 HIS A O 1
ATOM 1695 N N . GLN A 1 211 ? 6.049 3.864 14.392 1.00 80.12 211 GLN A N 1
ATOM 1696 C CA . GLN A 1 211 ? 7.444 3.608 14.734 1.00 80.12 211 GLN A CA 1
ATOM 1697 C C . GLN A 1 211 ? 7.919 4.611 15.799 1.00 80.12 211 GLN A C 1
ATOM 1699 O O . GLN A 1 211 ? 7.307 5.663 15.963 1.00 80.12 211 GLN A O 1
ATOM 1704 N N . PRO A 1 212 ? 8.945 4.277 16.605 1.00 79.06 212 PRO A N 1
ATOM 1705 C CA . PRO A 1 212 ? 9.678 3.005 16.659 1.00 79.06 212 PRO A CA 1
ATOM 1706 C C . PRO A 1 212 ? 8.998 1.929 17.527 1.00 79.06 212 PRO A C 1
ATOM 1708 O O . PRO A 1 212 ? 9.580 0.876 17.767 1.00 79.06 212 PRO A O 1
ATOM 1711 N N . THR A 1 213 ? 7.800 2.187 18.064 1.00 83.69 213 THR A N 1
ATOM 1712 C CA . THR A 1 213 ? 7.166 1.281 19.041 1.00 83.69 213 THR A CA 1
ATOM 1713 C C . THR A 1 213 ? 6.678 -0.030 18.427 1.00 83.69 213 THR A C 1
ATOM 1715 O O . THR A 1 213 ? 6.460 -0.988 19.164 1.00 83.69 213 THR A O 1
ATOM 1718 N N . GLY A 1 214 ? 6.493 -0.088 17.103 1.00 90.38 214 GLY A N 1
ATOM 1719 C CA . GLY A 1 214 ? 5.880 -1.236 16.438 1.00 90.38 214 GLY A CA 1
ATOM 1720 C C . GLY A 1 214 ? 4.420 -1.403 16.857 1.00 90.38 214 GLY A C 1
ATOM 1721 O O . GLY A 1 214 ? 3.985 -2.519 17.121 1.00 90.38 214 GLY A O 1
ATOM 1722 N N . SER A 1 215 ? 3.690 -0.294 16.989 1.00 95.81 215 SER A N 1
ATOM 1723 C CA . SER A 1 215 ? 2.280 -0.287 17.400 1.00 95.81 215 SER A CA 1
ATOM 1724 C C . SER A 1 215 ? 1.365 -0.002 16.212 1.00 95.81 215 SER A C 1
ATOM 1726 O O . SER A 1 215 ? 1.770 0.687 15.276 1.00 95.81 215 SER A O 1
ATOM 1728 N N . LEU A 1 216 ? 0.131 -0.497 16.270 1.00 97.62 216 LEU A N 1
ATOM 1729 C CA . LEU A 1 216 ? -0.922 -0.213 15.298 1.00 97.62 216 LEU A CA 1
ATOM 1730 C C . LEU A 1 216 ? -1.920 0.771 15.907 1.00 97.62 216 LEU A C 1
ATOM 1732 O O . LEU A 1 216 ? -2.355 0.598 17.048 1.00 97.62 216 LEU A O 1
ATOM 1736 N N . TYR A 1 217 ? -2.298 1.786 15.140 1.00 97.31 217 TYR A N 1
ATOM 1737 C CA . TYR A 1 217 ? -3.371 2.712 15.487 1.00 97.31 217 TYR A CA 1
ATOM 1738 C C . TYR A 1 217 ? -4.503 2.582 14.470 1.00 97.31 217 TYR A C 1
ATOM 1740 O O . TYR A 1 217 ? -4.266 2.300 13.295 1.00 97.31 217 TYR A O 1
ATOM 1748 N N . ALA A 1 218 ? -5.725 2.824 14.930 1.00 97.81 218 ALA A N 1
ATOM 1749 C CA . ALA A 1 218 ? -6.920 2.863 14.108 1.00 97.81 218 ALA A CA 1
ATOM 1750 C C . ALA A 1 218 ? -7.608 4.226 14.234 1.00 97.81 218 ALA A C 1
ATOM 1752 O O . ALA A 1 218 ? -7.729 4.794 15.321 1.00 97.81 218 ALA A O 1
ATOM 1753 N N . TYR A 1 219 ? -8.076 4.755 13.115 1.00 97.94 219 TYR A N 1
ATOM 1754 C CA . TYR A 1 219 ? -8.880 5.970 13.046 1.00 97.94 219 TYR A CA 1
ATOM 1755 C C . TYR A 1 219 ? -10.102 5.696 12.189 1.00 97.94 219 TYR A C 1
ATOM 1757 O O . TYR A 1 219 ? -10.057 4.831 11.312 1.00 97.94 219 TYR A O 1
ATOM 1765 N N . TYR A 1 220 ? -11.185 6.432 12.413 1.00 97.94 220 TYR A N 1
ATOM 1766 C CA . TYR A 1 220 ? -12.405 6.232 11.656 1.00 97.94 220 TYR A CA 1
ATOM 1767 C C . TYR A 1 220 ? -13.192 7.501 11.362 1.00 97.94 220 TYR A C 1
ATOM 1769 O O . TYR A 1 220 ? -13.113 8.507 12.064 1.00 97.94 220 TYR A O 1
ATOM 1777 N N . SER A 1 221 ? -13.997 7.437 10.309 1.00 97.06 221 SER A N 1
ATOM 1778 C CA . SER A 1 221 ? -14.914 8.501 9.923 1.00 97.06 221 SER A CA 1
ATOM 1779 C C . SER A 1 221 ? -16.115 7.928 9.181 1.00 97.06 221 SER A C 1
ATOM 1781 O O . SER A 1 221 ? -16.022 6.918 8.483 1.00 97.06 221 SER A O 1
ATOM 1783 N N . ASP A 1 222 ? -17.257 8.600 9.283 1.00 93.62 222 ASP A N 1
ATOM 1784 C CA . ASP A 1 222 ? -18.435 8.263 8.479 1.00 93.62 222 ASP A CA 1
ATOM 1785 C C . ASP A 1 222 ? -18.285 8.747 7.020 1.00 93.62 222 ASP A C 1
ATOM 1787 O O . ASP A 1 222 ? -18.939 8.228 6.113 1.00 93.62 222 ASP A O 1
ATOM 1791 N N . MET A 1 223 ? -17.386 9.711 6.779 1.00 93.38 223 MET A N 1
ATOM 1792 C CA . MET A 1 223 ? -17.112 10.331 5.477 1.00 93.38 223 MET A CA 1
ATOM 1793 C C . MET A 1 223 ? -15.624 10.243 5.129 1.00 93.38 223 MET A C 1
ATOM 1795 O O . MET A 1 223 ? -14.777 10.524 5.976 1.00 93.38 223 MET A O 1
ATOM 1799 N N . LEU A 1 224 ? -15.320 9.888 3.879 1.00 94.50 224 LEU A N 1
ATOM 1800 C CA . LEU A 1 224 ? -13.947 9.739 3.391 1.00 94.50 224 LEU A CA 1
ATOM 1801 C C . LEU A 1 224 ? -13.206 11.086 3.357 1.00 94.50 224 LEU A C 1
ATOM 1803 O O . LEU A 1 224 ? -12.142 11.227 3.955 1.00 94.50 224 LEU A O 1
ATOM 1807 N N . GLU A 1 225 ? -13.804 12.088 2.706 1.00 95.94 225 GLU A N 1
ATOM 1808 C CA . GLU A 1 225 ? -13.278 13.457 2.597 1.00 95.94 225 GLU A CA 1
ATOM 1809 C C . GLU A 1 225 ? -13.613 14.277 3.848 1.00 95.94 225 GLU A C 1
ATOM 1811 O O . GLU A 1 225 ? -14.373 15.245 3.818 1.00 95.94 225 GLU A O 1
ATOM 1816 N N . ARG A 1 226 ? -13.080 13.837 4.987 1.00 95.50 226 ARG A N 1
ATOM 1817 C CA . ARG A 1 226 ? -13.193 14.539 6.263 1.00 95.50 226 ARG A CA 1
ATOM 1818 C C . ARG A 1 226 ? -11.812 14.697 6.875 1.00 95.50 226 ARG A C 1
ATOM 1820 O O . ARG A 1 226 ? -11.069 13.721 6.966 1.00 95.50 226 ARG A O 1
ATOM 1827 N N . ASP A 1 227 ? -11.508 15.902 7.335 1.00 97.06 227 ASP A N 1
ATOM 1828 C CA . ASP A 1 227 ? -10.363 16.123 8.210 1.00 97.06 227 ASP A CA 1
ATOM 1829 C C . ASP A 1 227 ? -10.600 15.483 9.581 1.00 97.06 227 ASP A C 1
ATOM 1831 O O . ASP A 1 227 ? -11.744 15.355 10.026 1.00 97.06 227 ASP A O 1
ATOM 1835 N N . GLU A 1 228 ? -9.515 15.140 10.275 1.00 95.31 228 GLU A N 1
ATOM 1836 C CA . GLU A 1 228 ? -9.563 14.725 11.683 1.00 95.31 228 GLU A CA 1
ATOM 1837 C C . GLU A 1 228 ? -10.473 13.515 11.907 1.00 95.31 228 GLU A C 1
ATOM 1839 O O . GLU A 1 228 ? -11.505 13.582 12.585 1.00 95.31 228 GLU A O 1
ATOM 1844 N N . TRP A 1 229 ? -10.085 12.375 11.334 1.00 97.44 229 TRP A N 1
ATOM 1845 C CA . TRP A 1 229 ? -10.771 11.127 11.642 1.00 97.44 229 TRP A CA 1
ATOM 1846 C C . TRP A 1 229 ? -10.677 10.845 13.139 1.00 97.44 229 TRP A C 1
ATOM 1848 O O . TRP A 1 229 ? -9.663 11.109 13.791 1.00 97.44 229 TRP A O 1
ATOM 1858 N N . LEU A 1 230 ? -11.763 10.317 13.695 1.00 97.44 230 LEU A N 1
ATOM 1859 C CA . LEU A 1 230 ? -11.862 10.038 15.116 1.00 97.44 230 LEU A CA 1
ATOM 1860 C C . LEU A 1 230 ? -10.878 8.918 15.472 1.00 97.44 230 LEU A C 1
ATOM 1862 O O . LEU A 1 230 ? -10.897 7.869 14.824 1.00 97.44 230 LEU A O 1
ATOM 1866 N N . PRO A 1 231 ? -10.011 9.102 16.482 1.00 97.06 231 PRO A N 1
ATOM 1867 C CA . PRO A 1 231 ? -9.157 8.021 16.942 1.00 97.06 231 PRO A CA 1
ATOM 1868 C C . PRO A 1 231 ? -10.021 6.917 17.554 1.00 97.06 231 PRO A C 1
ATOM 1870 O O . PRO A 1 231 ? -10.977 7.191 18.283 1.00 97.06 231 PRO A O 1
ATOM 1873 N N . HIS A 1 232 ? -9.653 5.666 17.295 1.00 97.62 232 HIS A N 1
ATOM 1874 C CA . HIS A 1 232 ? -10.203 4.530 18.021 1.00 97.62 232 HIS A CA 1
ATOM 1875 C C . HIS A 1 232 ? -9.970 4.708 19.529 1.00 97.62 232 HIS A C 1
ATOM 1877 O O . HIS A 1 232 ? -8.903 5.171 19.948 1.00 97.62 232 HIS A O 1
ATOM 1883 N N . ARG A 1 233 ? -10.966 4.355 20.351 1.00 97.31 233 ARG A N 1
ATOM 1884 C CA . ARG A 1 233 ? -10.955 4.622 21.802 1.00 97.31 233 ARG A CA 1
ATOM 1885 C C . ARG A 1 233 ? -9.756 3.997 22.510 1.00 97.31 233 ARG A C 1
ATOM 1887 O O . ARG A 1 233 ? -9.180 4.618 23.399 1.00 97.31 233 ARG A O 1
ATOM 1894 N N . ASP A 1 234 ? -9.384 2.804 22.066 1.00 96.19 234 ASP A N 1
ATOM 1895 C CA . ASP A 1 234 ? -8.302 2.014 22.648 1.00 96.19 234 ASP A CA 1
ATOM 1896 C C . ASP A 1 234 ? -6.984 2.179 21.876 1.00 96.19 234 ASP A C 1
ATOM 1898 O O . ASP A 1 234 ? -6.135 1.304 21.915 1.00 96.19 234 ASP A O 1
ATOM 1902 N N . ASN A 1 235 ? -6.797 3.283 21.143 1.00 95.25 235 ASN A N 1
ATOM 1903 C CA . ASN A 1 235 ? -5.519 3.552 20.487 1.00 95.25 235 ASN A CA 1
ATOM 1904 C C . ASN A 1 235 ? -4.353 3.646 21.494 1.00 95.25 235 ASN A C 1
ATOM 1906 O O . ASN A 1 235 ? -4.463 4.406 22.462 1.00 95.25 235 ASN A O 1
ATOM 1910 N N . PRO A 1 236 ? -3.191 3.022 21.208 1.00 96.38 236 PRO A N 1
ATOM 1911 C CA . PRO A 1 236 ? -2.926 2.073 20.113 1.00 96.38 236 PRO A CA 1
ATOM 1912 C C . PRO A 1 236 ? -3.726 0.768 20.231 1.00 96.38 236 PRO A C 1
ATOM 1914 O O . PRO A 1 236 ? -3.650 0.084 21.245 1.00 96.38 236 PRO A O 1
ATOM 1917 N N . VAL A 1 237 ? -4.411 0.379 19.149 1.00 97.69 237 VAL A N 1
ATOM 1918 C CA . VAL A 1 237 ? -5.207 -0.860 19.106 1.00 97.69 237 VAL A CA 1
ATOM 1919 C C . VAL A 1 237 ? -4.357 -2.125 19.222 1.00 97.69 237 VAL A C 1
ATOM 1921 O O . VAL A 1 237 ? -4.841 -3.157 19.677 1.00 97.69 237 VAL A O 1
ATOM 1924 N N . VAL A 1 238 ? -3.078 -2.041 18.845 1.00 97.56 238 VAL A N 1
ATOM 1925 C CA . VAL A 1 238 ? -2.074 -3.071 19.125 1.00 97.56 238 VAL A CA 1
ATOM 1926 C C . VAL A 1 238 ? -0.791 -2.398 19.585 1.00 97.56 238 VAL A C 1
ATOM 1928 O O . VAL A 1 238 ? -0.266 -1.506 18.917 1.00 97.56 238 VAL A O 1
ATOM 1931 N N . GLU A 1 239 ? -0.237 -2.861 20.701 1.00 95.69 239 GLU A N 1
ATOM 1932 C CA . GLU A 1 239 ? 1.020 -2.361 21.252 1.00 95.69 239 GLU A CA 1
ATOM 1933 C C . GLU A 1 239 ? 2.182 -3.325 21.011 1.00 95.69 239 GLU A C 1
ATOM 1935 O O . GLU A 1 239 ? 2.053 -4.526 21.235 1.00 95.69 239 GLU A O 1
ATOM 1940 N N . HIS A 1 240 ? 3.348 -2.784 20.640 1.00 94.88 240 HIS A N 1
ATOM 1941 C CA . HIS A 1 240 ? 4.626 -3.509 20.649 1.00 94.88 240 HIS A CA 1
ATOM 1942 C C . HIS A 1 240 ? 4.624 -4.829 19.854 1.00 94.88 240 HIS A C 1
ATOM 1944 O O . HIS A 1 240 ? 5.199 -5.832 20.285 1.00 94.88 240 HIS A O 1
ATOM 1950 N N . ARG A 1 241 ? 4.018 -4.822 18.661 1.00 96.19 241 ARG A N 1
ATOM 1951 C CA . ARG A 1 241 ? 3.974 -5.951 17.723 1.00 96.19 241 ARG A CA 1
ATOM 1952 C C . ARG A 1 241 ? 4.755 -5.634 16.435 1.00 96.19 241 ARG A C 1
ATOM 1954 O O . ARG A 1 241 ? 4.159 -5.545 15.363 1.00 96.19 241 ARG A O 1
ATOM 1961 N N . PRO A 1 242 ? 6.096 -5.487 16.491 1.00 94.44 242 PRO A N 1
ATOM 1962 C CA . PRO A 1 242 ? 6.899 -5.059 15.342 1.00 94.44 242 PRO A CA 1
ATOM 1963 C C . PRO A 1 242 ? 6.853 -6.025 14.150 1.00 94.44 242 PRO A C 1
ATOM 1965 O O . PRO A 1 242 ? 7.146 -5.603 13.037 1.00 94.44 242 PRO A O 1
ATOM 1968 N N . HIS A 1 243 ? 6.455 -7.286 14.350 1.00 95.25 243 HIS A N 1
ATOM 1969 C CA . HIS A 1 243 ? 6.251 -8.242 13.261 1.00 95.25 243 HIS A CA 1
ATOM 1970 C C . HIS A 1 243 ? 4.929 -8.048 12.498 1.00 95.25 243 HIS A C 1
ATOM 1972 O O . HIS A 1 243 ? 4.761 -8.635 11.435 1.00 95.25 243 HIS A O 1
ATOM 1978 N N . ALA A 1 244 ? 3.965 -7.298 13.046 1.00 96.38 244 ALA A N 1
ATOM 1979 C CA . ALA A 1 244 ? 2.612 -7.224 12.497 1.00 96.38 244 ALA A CA 1
ATOM 1980 C C . ALA A 1 244 ? 1.853 -5.945 12.903 1.00 96.38 244 ALA A C 1
ATOM 1982 O O . ALA A 1 244 ? 0.752 -6.007 13.453 1.00 96.38 244 ALA A O 1
ATOM 1983 N N . ALA A 1 245 ? 2.467 -4.778 12.696 1.00 96.38 245 ALA A N 1
ATOM 1984 C CA . ALA A 1 245 ? 1.851 -3.485 13.023 1.00 96.38 245 ALA A CA 1
ATOM 1985 C C . ALA A 1 245 ? 1.983 -2.426 11.922 1.00 96.38 245 ALA A C 1
ATOM 1987 O O . ALA A 1 245 ? 1.131 -1.552 11.808 1.00 96.38 245 ALA A O 1
ATOM 1988 N N . ARG A 1 246 ? 3.040 -2.477 11.106 1.00 96.75 246 ARG A N 1
ATOM 1989 C CA . ARG A 1 246 ? 3.219 -1.565 9.972 1.00 96.75 246 ARG A CA 1
ATOM 1990 C C . ARG A 1 246 ? 2.533 -2.161 8.739 1.00 96.75 246 ARG A C 1
ATOM 1992 O O . ARG A 1 246 ? 2.907 -3.276 8.386 1.00 96.75 246 ARG A O 1
ATOM 1999 N N . PRO A 1 247 ? 1.556 -1.496 8.101 1.00 97.88 247 PRO A N 1
ATOM 2000 C CA . PRO A 1 247 ? 0.902 -2.025 6.902 1.00 97.88 247 PRO A CA 1
ATOM 2001 C C . PRO A 1 247 ? 1.891 -2.388 5.785 1.00 97.88 247 PRO A C 1
ATOM 2003 O O . PRO A 1 247 ? 2.873 -1.686 5.574 1.00 97.88 247 PRO A O 1
ATOM 2006 N N . GLY A 1 248 ? 1.655 -3.511 5.106 1.00 97.62 248 GLY A N 1
ATOM 2007 C CA . GLY A 1 248 ? 2.528 -4.094 4.075 1.00 97.62 248 GLY A CA 1
ATOM 2008 C C . GLY A 1 248 ? 1.830 -4.302 2.731 1.00 97.62 248 GLY A C 1
ATOM 2009 O O . GLY A 1 248 ? 2.127 -5.262 2.028 1.00 97.62 248 GLY A O 1
ATOM 2010 N N . GLY A 1 249 ? 0.861 -3.447 2.413 1.00 97.44 249 GLY A N 1
ATOM 2011 C CA . GLY A 1 249 ? 0.106 -3.423 1.162 1.00 97.44 249 GLY A CA 1
ATOM 2012 C C . GLY A 1 249 ? -1.413 -3.469 1.358 1.00 97.44 249 GLY A C 1
ATOM 2013 O O . GLY A 1 249 ? -1.922 -3.208 2.453 1.00 97.44 249 GLY A O 1
ATOM 2014 N N . ARG A 1 250 ? -2.170 -3.721 0.284 1.00 96.81 250 ARG A N 1
ATOM 2015 C CA . ARG A 1 250 ? -3.636 -3.548 0.275 1.00 96.81 250 ARG A CA 1
ATOM 2016 C C . ARG A 1 250 ? -4.358 -4.654 1.048 1.00 96.81 250 ARG A C 1
ATOM 2018 O O . ARG A 1 250 ? -4.135 -5.827 0.759 1.00 96.81 250 ARG A O 1
ATOM 2025 N N . PRO A 1 251 ? -5.292 -4.312 1.953 1.00 96.25 251 PRO A N 1
ATOM 2026 C CA . PRO A 1 251 ? -6.106 -5.308 2.635 1.00 96.25 251 PRO A CA 1
ATOM 2027 C C . PRO A 1 251 ? -7.117 -5.958 1.681 1.00 96.25 251 PRO A C 1
ATOM 2029 O O . PRO A 1 251 ? -7.689 -5.291 0.818 1.00 96.25 251 PRO A O 1
ATOM 2032 N N . ILE A 1 252 ? -7.416 -7.240 1.892 1.00 91.75 252 ILE A N 1
ATOM 2033 C CA . ILE A 1 252 ? -8.550 -7.898 1.235 1.00 91.75 252 ILE A CA 1
ATOM 2034 C C . ILE A 1 252 ? -9.775 -7.696 2.121 1.00 91.75 252 ILE A C 1
ATOM 2036 O O . ILE A 1 252 ? -9.812 -8.173 3.254 1.00 91.75 252 ILE A O 1
ATOM 2040 N N . VAL A 1 253 ? -10.778 -6.981 1.612 1.00 88.25 253 VAL A N 1
ATOM 2041 C CA . VAL A 1 253 ? -11.986 -6.622 2.368 1.00 88.25 253 VAL A CA 1
ATOM 2042 C C . VAL A 1 253 ? -13.228 -7.090 1.620 1.00 88.25 253 VAL A C 1
ATOM 2044 O O . VAL A 1 253 ? -13.559 -6.563 0.556 1.00 88.25 253 VAL A O 1
ATOM 2047 N N . THR A 1 254 ? -13.925 -8.056 2.203 1.00 82.62 254 THR A N 1
ATOM 2048 C CA . THR A 1 254 ? -15.222 -8.579 1.755 1.00 82.62 254 THR A CA 1
ATOM 2049 C C . THR A 1 254 ? -16.306 -8.212 2.771 1.00 82.62 254 THR A C 1
ATOM 2051 O O . THR A 1 254 ? -16.022 -7.553 3.773 1.00 82.62 254 THR A O 1
ATOM 2054 N N . ASP A 1 255 ? -17.547 -8.625 2.520 1.00 74.50 255 ASP A N 1
ATOM 2055 C CA . ASP A 1 255 ? -18.638 -8.441 3.483 1.00 74.50 255 ASP A CA 1
ATOM 2056 C C . ASP A 1 255 ? -18.411 -9.227 4.786 1.00 74.50 255 ASP A C 1
ATOM 2058 O O . ASP A 1 255 ? -18.766 -8.748 5.861 1.00 74.50 255 ASP A O 1
ATOM 2062 N N . ASP A 1 256 ? -17.805 -10.413 4.691 1.00 80.81 256 ASP A N 1
ATOM 2063 C CA . ASP A 1 256 ? -17.672 -11.347 5.815 1.00 80.81 256 ASP A CA 1
ATOM 2064 C C . ASP A 1 256 ? -16.277 -11.318 6.460 1.00 80.81 256 ASP A C 1
ATOM 2066 O O . ASP A 1 256 ? -16.112 -11.658 7.633 1.00 80.81 256 ASP A O 1
ATOM 2070 N N . GLU A 1 257 ? -15.254 -10.914 5.707 1.00 86.88 257 GLU A N 1
ATOM 2071 C CA . GLU A 1 257 ? -13.854 -11.047 6.104 1.00 86.88 257 GLU A CA 1
ATOM 2072 C C . GLU A 1 257 ? -13.028 -9.806 5.751 1.00 86.88 257 GLU A C 1
ATOM 2074 O O . GLU A 1 257 ? -13.182 -9.194 4.693 1.00 86.88 257 GLU A O 1
ATOM 2079 N N . THR A 1 258 ? -12.094 -9.456 6.634 1.00 92.38 258 THR A N 1
ATOM 2080 C CA . THR A 1 258 ? -11.030 -8.488 6.360 1.00 92.38 258 THR A CA 1
ATOM 2081 C C . THR A 1 258 ? -9.693 -9.109 6.709 1.00 92.38 258 THR A C 1
ATOM 2083 O O . THR A 1 258 ? -9.478 -9.499 7.855 1.00 92.38 258 THR A O 1
ATOM 2086 N N . VAL A 1 259 ? -8.800 -9.163 5.729 1.00 95.31 259 VAL A N 1
ATOM 2087 C CA . VAL A 1 259 ? -7.406 -9.559 5.905 1.00 95.31 259 VAL A CA 1
ATOM 2088 C C . VAL A 1 259 ? -6.524 -8.347 5.653 1.00 95.31 259 VAL A C 1
ATOM 2090 O O . VAL A 1 259 ? -6.620 -7.711 4.605 1.00 95.31 259 VAL A O 1
ATOM 2093 N N . VAL A 1 260 ? -5.665 -8.033 6.615 1.00 97.88 260 VAL A N 1
ATOM 2094 C CA . VAL A 1 260 ? -4.680 -6.955 6.537 1.00 97.88 260 VAL A CA 1
ATOM 2095 C C . VAL A 1 260 ? -3.291 -7.575 6.482 1.00 97.88 260 VAL A C 1
ATOM 2097 O O . VAL A 1 260 ? -3.006 -8.557 7.167 1.00 97.88 260 VAL A O 1
ATOM 2100 N N . PHE A 1 261 ? -2.427 -6.997 5.656 1.00 98.19 261 PHE A N 1
ATOM 2101 C CA . PHE A 1 261 ? -1.040 -7.417 5.532 1.00 98.19 261 PHE A CA 1
ATOM 2102 C C . PHE A 1 261 ? -0.137 -6.455 6.290 1.00 98.19 261 PHE A C 1
ATOM 2104 O O . PHE A 1 261 ? -0.295 -5.236 6.190 1.00 98.19 261 PHE A O 1
ATOM 2111 N N . TYR A 1 262 ? 0.822 -7.000 7.029 1.00 98.06 262 TYR A N 1
ATOM 2112 C CA . TYR A 1 262 ? 1.756 -6.236 7.841 1.00 98.06 262 TYR A CA 1
ATOM 2113 C C . TYR A 1 262 ? 3.202 -6.631 7.554 1.00 98.06 262 TY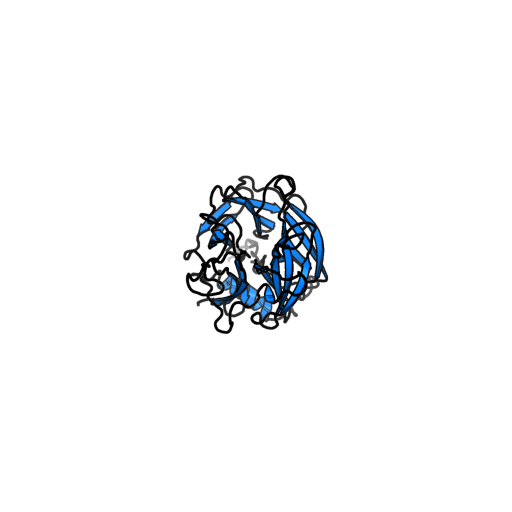R A C 1
ATOM 2115 O O . TYR A 1 262 ? 3.517 -7.799 7.354 1.00 98.06 262 TYR A O 1
ATOM 2123 N N . GLN A 1 263 ? 4.099 -5.655 7.586 1.00 96.62 263 GLN A N 1
ATOM 2124 C CA . GLN A 1 263 ? 5.536 -5.864 7.482 1.00 96.62 263 GLN A CA 1
ATOM 2125 C C . GLN A 1 263 ? 6.095 -6.434 8.783 1.00 96.62 263 GLN A C 1
ATOM 2127 O O . GLN A 1 263 ? 5.826 -5.903 9.865 1.00 96.62 263 GLN A O 1
ATOM 2132 N N . ASP A 1 264 ? 6.977 -7.426 8.669 1.00 94.88 264 ASP A N 1
ATOM 2133 C CA . ASP A 1 264 ? 7.826 -7.829 9.782 1.00 94.88 264 ASP A CA 1
ATOM 2134 C C . ASP A 1 264 ? 9.030 -6.890 9.903 1.00 94.88 264 ASP A C 1
ATOM 2136 O O . ASP A 1 264 ? 9.937 -6.888 9.064 1.00 94.88 264 ASP A O 1
ATOM 2140 N N . CYS A 1 265 ? 9.015 -6.069 10.951 1.00 91.88 265 CYS A N 1
ATOM 2141 C CA . CYS A 1 265 ? 10.057 -5.105 11.288 1.00 91.88 265 CYS A CA 1
ATOM 2142 C C . CYS A 1 265 ? 10.818 -5.482 12.572 1.00 91.88 265 CYS A C 1
ATOM 2144 O O . CYS A 1 265 ? 11.408 -4.603 13.199 1.00 91.88 265 CYS A O 1
ATOM 2146 N N . THR A 1 266 ? 10.790 -6.754 12.990 1.00 89.44 266 THR A N 1
ATOM 2147 C CA . THR A 1 266 ? 11.343 -7.196 14.285 1.00 89.44 266 THR A CA 1
ATOM 2148 C C . THR A 1 266 ? 12.845 -6.947 14.410 1.00 89.44 266 THR A C 1
ATOM 2150 O O . THR A 1 266 ? 13.265 -6.282 15.356 1.00 89.44 266 THR A O 1
ATOM 2153 N N . ASP A 1 267 ? 13.658 -7.430 13.462 1.00 83.31 267 ASP A N 1
ATOM 2154 C CA . ASP A 1 267 ? 15.113 -7.193 13.513 1.00 83.31 267 ASP A CA 1
ATOM 2155 C C . ASP A 1 267 ? 15.551 -6.030 12.614 1.00 83.31 267 ASP A C 1
ATOM 2157 O O . ASP A 1 267 ? 16.555 -5.363 12.871 1.00 83.31 267 ASP A O 1
ATOM 2161 N N . SER A 1 268 ? 14.833 -5.810 11.511 1.00 82.25 268 SER A N 1
ATOM 2162 C CA . SER A 1 268 ? 15.128 -4.760 10.537 1.00 82.25 268 SER A CA 1
ATOM 2163 C C . SER A 1 268 ? 13.900 -4.449 9.6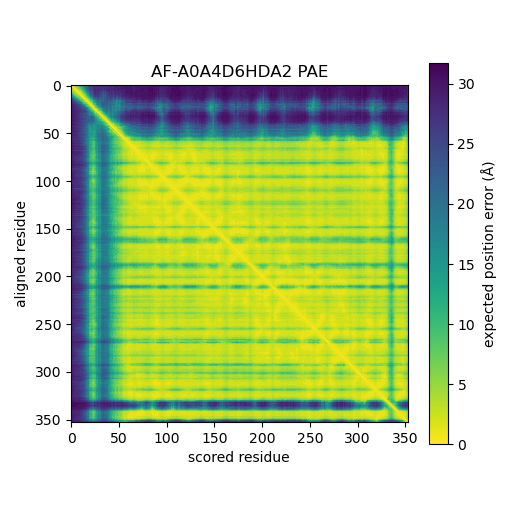89 1.00 82.25 268 SER A C 1
ATOM 2165 O O . SER A 1 268 ? 13.006 -5.278 9.579 1.00 82.25 268 SER A O 1
ATOM 2167 N N . TYR A 1 269 ? 13.884 -3.275 9.059 1.00 83.06 269 TYR A N 1
ATOM 2168 C CA . TYR A 1 269 ? 12.798 -2.855 8.173 1.00 83.06 269 TYR A CA 1
ATOM 2169 C C . TYR A 1 269 ? 12.492 -3.884 7.068 1.00 83.06 269 TYR A C 1
ATOM 2171 O O . TYR A 1 269 ? 13.395 -4.242 6.299 1.00 83.06 269 TYR A O 1
ATOM 2179 N N . GLY A 1 270 ? 11.214 -4.280 6.995 1.00 81.06 270 GLY A N 1
ATOM 2180 C CA . GLY A 1 270 ? 10.596 -4.950 5.853 1.00 81.06 270 GLY A CA 1
ATOM 2181 C C . GLY A 1 270 ? 11.171 -6.327 5.528 1.00 81.06 270 GLY A C 1
ATOM 2182 O O . GLY A 1 270 ? 11.558 -6.562 4.389 1.00 81.06 270 GLY A O 1
ATOM 2183 N N . GLN A 1 271 ? 11.304 -7.229 6.505 1.00 89.75 271 GLN A N 1
ATOM 2184 C CA . GLN A 1 271 ? 11.903 -8.550 6.260 1.00 89.75 271 GLN A CA 1
ATOM 2185 C C . GLN A 1 271 ? 11.021 -9.473 5.407 1.00 89.75 271 GLN A C 1
ATOM 2187 O O . GLN A 1 271 ? 11.524 -10.181 4.531 1.00 89.75 271 GLN A O 1
ATOM 2192 N N . ARG A 1 272 ? 9.724 -9.478 5.706 1.00 95.38 272 ARG A N 1
ATOM 2193 C CA . ARG A 1 272 ? 8.675 -10.333 5.136 1.00 95.38 272 ARG A CA 1
ATOM 2194 C C . ARG A 1 272 ? 7.315 -9.678 5.376 1.00 95.38 272 ARG A C 1
ATOM 2196 O O . ARG A 1 272 ? 7.236 -8.698 6.122 1.00 95.38 272 ARG A O 1
ATOM 2203 N N . VAL A 1 273 ? 6.261 -10.240 4.796 1.00 97.81 273 VAL A N 1
ATOM 2204 C CA . VAL A 1 273 ? 4.878 -9.809 5.016 1.00 97.81 273 VAL A CA 1
ATOM 2205 C C . VAL A 1 273 ? 4.096 -10.910 5.710 1.00 97.81 273 VAL A C 1
ATOM 2207 O O . VAL A 1 273 ? 4.068 -12.053 5.247 1.00 97.81 273 VAL A O 1
ATOM 2210 N N . ASN A 1 274 ? 3.430 -10.528 6.792 1.00 97.88 274 ASN A N 1
ATOM 2211 C CA . ASN A 1 274 ? 2.528 -11.367 7.553 1.00 97.88 274 ASN A CA 1
ATOM 2212 C C . ASN A 1 274 ? 1.065 -10.999 7.263 1.00 97.88 274 ASN A C 1
ATOM 2214 O O . ASN A 1 274 ? 0.746 -9.823 7.081 1.00 97.88 274 ASN A O 1
ATOM 2218 N N . GLY A 1 275 ? 0.173 -11.985 7.215 1.00 97.44 275 GLY A N 1
ATOM 2219 C CA . GLY A 1 275 ? -1.262 -11.790 6.987 1.00 97.44 275 GLY A CA 1
ATOM 2220 C C . GLY A 1 275 ? -2.069 -11.985 8.266 1.00 97.44 275 GLY A C 1
ATOM 2221 O O . GLY A 1 275 ? -1.877 -12.974 8.968 1.00 97.44 275 GLY A O 1
ATOM 2222 N N . TYR A 1 276 ? -2.995 -11.071 8.555 1.00 97.94 276 TYR A N 1
ATOM 2223 C CA . TYR A 1 276 ? -3.841 -11.105 9.750 1.00 97.94 276 TYR A CA 1
ATOM 2224 C C . TYR A 1 276 ? -5.311 -10.911 9.385 1.00 97.94 276 TYR A C 1
ATOM 2226 O O . TYR A 1 276 ? -5.661 -9.987 8.654 1.00 97.94 276 TYR A O 1
ATOM 2234 N N . ARG A 1 277 ? -6.185 -11.764 9.917 1.00 97.00 277 ARG A N 1
ATOM 2235 C CA . ARG A 1 277 ? -7.637 -11.603 9.839 1.00 97.00 277 ARG A CA 1
ATOM 2236 C C . ARG A 1 277 ? -8.105 -10.699 10.971 1.00 97.00 277 ARG A C 1
ATOM 2238 O O . ARG A 1 277 ? -7.890 -11.025 12.131 1.00 97.00 277 ARG A O 1
ATOM 2245 N N . VAL A 1 278 ? -8.807 -9.621 10.637 1.00 97.12 278 VAL A N 1
ATOM 2246 C CA . VAL A 1 278 ? -9.480 -8.753 11.614 1.00 97.12 278 VAL A CA 1
ATOM 2247 C C . VAL A 1 278 ? -10.787 -9.418 12.047 1.00 97.12 278 VAL A C 1
ATOM 2249 O O . VAL A 1 278 ? -11.735 -9.509 11.256 1.00 97.12 278 VAL A O 1
ATOM 2252 N N . THR A 1 279 ? -10.820 -9.899 13.289 1.00 97.00 279 THR A N 1
ATOM 2253 C CA . THR A 1 279 ? -11.944 -10.633 13.892 1.00 97.00 279 THR A CA 1
ATOM 2254 C C . THR A 1 279 ? -12.951 -9.707 14.565 1.00 97.00 279 THR A C 1
ATOM 2256 O O . THR A 1 279 ? -14.142 -10.016 14.574 1.00 97.00 279 THR A O 1
ATOM 2259 N N . GLU A 1 280 ? -12.509 -8.552 15.068 1.00 97.19 280 GLU A N 1
ATOM 2260 C CA . GLU A 1 280 ? -13.375 -7.507 15.621 1.00 97.19 280 GLU A CA 1
ATOM 2261 C C . GLU A 1 280 ? -12.836 -6.120 15.241 1.00 97.19 280 GLU A C 1
ATOM 2263 O O . GLU A 1 280 ? -11.640 -5.858 15.353 1.00 97.19 280 GLU A O 1
ATOM 2268 N N . LEU A 1 281 ? -13.719 -5.234 14.770 1.00 96.69 281 LEU A N 1
ATOM 2269 C CA . LEU A 1 281 ? -13.401 -3.837 14.469 1.00 96.69 281 LEU A CA 1
ATOM 2270 C C . LEU A 1 281 ? -14.624 -2.957 14.745 1.00 96.69 281 LEU A C 1
ATOM 2272 O O . LEU A 1 281 ? -15.521 -2.825 13.912 1.00 96.69 281 LEU A O 1
ATOM 2276 N N . THR A 1 282 ? -14.657 -2.360 15.930 1.00 96.75 282 THR A N 1
ATOM 2277 C CA . THR A 1 282 ? -15.653 -1.367 16.356 1.00 96.75 282 THR A CA 1
ATOM 2278 C C . THR A 1 282 ? -14.942 -0.077 16.767 1.00 96.75 282 THR A C 1
ATOM 2280 O O . THR A 1 282 ? -13.741 0.060 16.588 1.00 96.75 282 THR A O 1
ATOM 2283 N N . GLU A 1 283 ? -15.661 0.928 17.276 1.00 96.50 283 GLU A N 1
ATOM 2284 C CA . GLU A 1 283 ? -15.049 2.192 17.749 1.00 96.50 283 GLU A CA 1
ATOM 2285 C C . GLU A 1 283 ? -14.194 2.013 19.009 1.00 96.50 283 GLU A C 1
ATOM 2287 O O . GLU A 1 283 ? -13.404 2.895 19.367 1.00 96.50 283 GLU A O 1
ATOM 2292 N N . ASP A 1 284 ? -14.420 0.908 19.713 1.00 95.81 284 ASP A N 1
ATOM 2293 C CA . ASP A 1 284 ? -13.915 0.627 21.046 1.00 95.81 284 ASP A CA 1
ATOM 2294 C C . ASP A 1 284 ? -13.321 -0.774 21.204 1.00 95.81 284 ASP A C 1
ATOM 2296 O O . ASP A 1 284 ? -12.949 -1.131 22.319 1.00 95.81 284 ASP A O 1
ATOM 2300 N N . ARG A 1 285 ? -13.215 -1.557 20.125 1.00 97.38 285 ARG A N 1
ATOM 2301 C CA . ARG A 1 285 ? -12.594 -2.883 20.114 1.00 97.38 285 ARG A CA 1
ATOM 2302 C C . ARG A 1 285 ? -11.910 -3.166 18.786 1.00 97.38 285 ARG A C 1
ATOM 2304 O O . ARG A 1 285 ? -12.473 -2.943 17.716 1.00 97.38 285 ARG A O 1
ATOM 2311 N N . PHE A 1 286 ? -10.716 -3.732 18.886 1.00 98.31 286 PHE A N 1
ATOM 2312 C CA . PHE A 1 286 ? -9.954 -4.244 17.762 1.00 98.31 286 PHE A CA 1
ATOM 2313 C C . PHE A 1 286 ? -9.344 -5.583 18.155 1.00 98.31 286 PHE A C 1
ATOM 2315 O O . PHE A 1 286 ? -8.627 -5.666 19.152 1.00 98.31 286 PHE A O 1
ATOM 2322 N N . GLU A 1 287 ? -9.610 -6.609 17.359 1.00 98.12 287 GLU A N 1
ATOM 2323 C CA . GLU A 1 287 ? -8.966 -7.910 17.483 1.00 98.12 287 GLU A CA 1
ATOM 2324 C C . GLU A 1 287 ? -8.583 -8.417 16.094 1.00 98.12 287 GLU A C 1
ATOM 2326 O O . GLU A 1 287 ? -9.340 -8.281 15.125 1.00 98.12 287 GLU A O 1
ATOM 2331 N N . ASP A 1 288 ? -7.399 -9.012 16.001 1.00 98.00 288 ASP A N 1
ATOM 2332 C CA . ASP A 1 288 ? -6.940 -9.720 14.820 1.00 98.00 288 ASP A CA 1
ATOM 2333 C C . ASP A 1 288 ? -6.151 -10.983 15.191 1.00 98.00 288 ASP A C 1
ATOM 2335 O O . ASP A 1 288 ? -5.596 -11.126 16.284 1.00 98.00 288 ASP A O 1
ATOM 2339 N N . GLU A 1 289 ? -6.111 -11.929 14.261 1.00 97.25 289 GLU A N 1
ATOM 2340 C CA . GLU A 1 289 ? -5.380 -13.187 14.393 1.00 97.25 289 GLU A CA 1
ATOM 2341 C C . GLU A 1 289 ? -4.546 -13.449 13.132 1.00 97.25 289 GLU A C 1
ATOM 2343 O O . GLU A 1 289 ? -4.980 -13.094 12.032 1.00 97.25 289 GLU A O 1
ATOM 2348 N N . PRO A 1 290 ? -3.356 -14.065 13.242 1.00 97.12 290 PRO A N 1
ATOM 2349 C CA . PRO A 1 290 ? -2.569 -14.415 12.066 1.00 97.12 290 PRO A CA 1
ATOM 2350 C C . PRO A 1 290 ? -3.318 -15.428 11.191 1.00 97.12 290 PRO A C 1
ATOM 2352 O O . PRO A 1 290 ? -4.054 -16.289 11.683 1.00 97.12 290 PRO A O 1
ATOM 2355 N N . LEU A 1 291 ? -3.098 -15.364 9.879 1.00 94.44 291 LEU A N 1
ATOM 2356 C CA . LEU A 1 291 ? -3.579 -16.389 8.960 1.00 94.44 291 LEU A CA 1
ATOM 2357 C C . LEU A 1 291 ? -2.942 -17.751 9.275 1.00 94.44 291 LEU A C 1
ATOM 2359 O O . LEU A 1 291 ? -1.853 -17.850 9.837 1.00 94.44 291 LEU A O 1
ATOM 2363 N N . GLN A 1 292 ? -3.611 -18.834 8.860 1.00 87.25 292 GLN A N 1
ATOM 2364 C CA . GLN A 1 292 ? -3.122 -20.203 9.079 1.00 87.25 292 GLN A CA 1
ATOM 2365 C C . GLN A 1 292 ? -1.715 -20.421 8.505 1.00 87.25 292 GLN A C 1
ATOM 2367 O O . GLN A 1 292 ? -0.924 -21.185 9.065 1.00 87.25 292 GLN A O 1
ATOM 2372 N N . LYS A 1 293 ? -1.425 -19.777 7.373 1.00 85.62 293 LYS A N 1
ATOM 2373 C CA . LYS A 1 293 ? -0.087 -19.707 6.816 1.00 85.62 293 LYS A CA 1
ATOM 2374 C C . LYS A 1 293 ? 0.433 -18.284 6.949 1.00 85.62 293 LYS A C 1
ATOM 2376 O O . LYS A 1 293 ? -0.158 -17.366 6.391 1.00 85.62 293 LYS A O 1
ATOM 2381 N N . ASP A 1 294 ? 1.553 -18.164 7.647 1.00 87.00 294 ASP A N 1
ATOM 2382 C CA . ASP A 1 294 ? 2.247 -16.911 7.885 1.00 87.00 294 ASP A CA 1
ATOM 2383 C C . ASP A 1 294 ? 3.763 -17.193 7.995 1.00 87.00 294 ASP A C 1
ATOM 2385 O O . ASP A 1 294 ? 4.132 -18.186 8.643 1.00 87.00 294 ASP A O 1
ATOM 2389 N N . PRO A 1 295 ? 4.657 -16.419 7.348 1.00 94.31 295 PRO A N 1
ATOM 2390 C CA . PRO A 1 295 ? 4.379 -15.266 6.484 1.00 94.31 295 PRO A CA 1
ATOM 2391 C C . PRO A 1 295 ? 3.642 -15.636 5.190 1.00 94.31 295 PRO A C 1
ATOM 2393 O O . PRO A 1 295 ? 3.744 -16.765 4.705 1.00 94.31 295 PRO A O 1
ATOM 2396 N N . VAL A 1 296 ? 2.943 -14.660 4.606 1.00 95.81 296 VAL A N 1
ATOM 2397 C CA . VAL A 1 296 ? 2.320 -14.781 3.273 1.00 95.81 296 VAL A CA 1
ATOM 2398 C C . VAL A 1 296 ? 3.298 -14.463 2.141 1.00 95.81 296 VAL A C 1
ATOM 2400 O O . VAL A 1 296 ? 3.102 -14.897 1.008 1.00 95.81 296 VAL A O 1
ATOM 2403 N N . LEU A 1 297 ? 4.355 -13.703 2.438 1.00 96.19 297 LEU A N 1
ATOM 2404 C CA . LEU A 1 297 ? 5.394 -13.329 1.484 1.00 96.19 297 LEU A CA 1
ATOM 2405 C C . LEU A 1 297 ? 6.735 -13.225 2.202 1.00 96.19 297 LEU A C 1
ATOM 2407 O O . LEU A 1 297 ? 6.863 -12.497 3.181 1.00 96.19 297 LEU A O 1
ATOM 2411 N N . GLU A 1 298 ? 7.754 -13.913 1.702 1.00 95.50 298 GLU A N 1
ATOM 2412 C CA . GLU A 1 298 ? 9.101 -13.853 2.260 1.00 95.50 298 GLU A CA 1
ATOM 2413 C C . GLU A 1 298 ? 10.165 -13.962 1.170 1.00 95.50 298 GLU A C 1
ATOM 2415 O O . GLU A 1 298 ? 9.921 -14.440 0.058 1.00 95.50 298 GLU A O 1
ATOM 2420 N N . ALA A 1 299 ? 11.372 -13.514 1.505 1.00 92.94 299 ALA A N 1
ATOM 2421 C CA . ALA A 1 299 ? 12.510 -13.600 0.613 1.00 92.94 299 ALA A CA 1
ATOM 2422 C C . ALA A 1 299 ? 12.856 -15.050 0.260 1.00 92.94 299 ALA A C 1
ATOM 2424 O O . ALA A 1 299 ? 12.767 -15.964 1.076 1.00 92.94 299 ALA A O 1
ATOM 2425 N N . THR A 1 300 ? 13.355 -15.259 -0.956 1.00 92.38 300 THR A N 1
ATOM 2426 C CA . THR A 1 300 ? 13.697 -16.613 -1.418 1.00 92.38 300 THR A CA 1
ATOM 2427 C C . THR A 1 300 ? 14.939 -17.194 -0.738 1.00 92.38 300 THR A C 1
ATOM 2429 O O . THR A 1 300 ? 15.168 -18.404 -0.819 1.00 92.38 300 THR A O 1
ATOM 2432 N N . GLY A 1 301 ? 15.797 -16.345 -0.153 1.00 88.50 301 GLY A N 1
ATOM 2433 C CA . GLY A 1 301 ? 17.117 -16.725 0.359 1.00 88.50 301 GLY A CA 1
ATOM 2434 C C . GLY A 1 301 ? 18.090 -17.204 -0.729 1.00 88.50 301 GLY A C 1
ATOM 2435 O O . GLY A 1 301 ? 19.141 -17.769 -0.426 1.00 88.50 301 GLY A O 1
ATOM 2436 N N . ARG A 1 302 ? 17.737 -17.032 -2.009 1.00 88.88 302 ARG A N 1
ATOM 2437 C CA . ARG A 1 302 ? 18.496 -17.480 -3.186 1.00 88.88 302 ARG A CA 1
ATOM 2438 C C . ARG A 1 302 ? 18.896 -16.281 -4.026 1.00 88.88 302 ARG A C 1
ATOM 2440 O O . ARG A 1 302 ? 18.279 -15.236 -3.932 1.00 88.88 302 ARG A O 1
ATOM 2447 N N . ILE A 1 303 ? 19.888 -16.444 -4.900 1.00 87.12 303 ILE A N 1
ATOM 2448 C CA . ILE A 1 303 ? 20.305 -15.380 -5.826 1.00 87.12 303 ILE A CA 1
ATOM 2449 C C . ILE A 1 303 ? 19.112 -14.953 -6.696 1.00 87.12 303 ILE A C 1
ATOM 2451 O O . ILE A 1 303 ? 18.559 -15.772 -7.432 1.00 87.12 303 ILE A O 1
ATOM 2455 N N . GLY A 1 304 ? 18.746 -13.674 -6.630 1.00 91.56 304 GLY A N 1
ATOM 2456 C CA . GLY A 1 304 ? 17.607 -13.113 -7.350 1.00 91.56 304 GLY A CA 1
ATOM 2457 C C . GLY A 1 304 ? 17.258 -11.702 -6.879 1.00 91.56 304 GLY A C 1
ATOM 2458 O O . GLY A 1 304 ? 17.862 -11.182 -5.945 1.00 91.56 304 GLY A O 1
ATOM 2459 N N . TRP A 1 305 ? 16.277 -11.091 -7.540 1.00 94.38 305 TRP A N 1
ATOM 2460 C CA . TRP A 1 305 ? 15.785 -9.745 -7.220 1.00 94.38 305 TRP A CA 1
ATOM 2461 C C . TRP A 1 305 ? 15.112 -9.674 -5.836 1.00 94.38 305 TRP A C 1
ATOM 2463 O O . TRP A 1 305 ? 15.213 -8.659 -5.167 1.00 94.38 305 TRP A O 1
ATOM 2473 N N . ASN A 1 306 ? 14.503 -10.773 -5.378 1.00 94.88 306 ASN A N 1
ATOM 2474 C CA . ASN A 1 306 ? 13.853 -10.925 -4.072 1.00 94.88 306 ASN A CA 1
ATOM 2475 C C . ASN A 1 306 ? 14.606 -11.917 -3.160 1.00 94.88 306 ASN A C 1
ATOM 2477 O O . ASN A 1 306 ? 14.026 -12.803 -2.523 1.00 94.88 306 ASN A O 1
ATOM 2481 N N . ALA A 1 307 ? 15.935 -11.834 -3.172 1.00 92.75 307 ALA A N 1
ATOM 2482 C CA . ALA A 1 307 ? 16.815 -12.739 -2.437 1.00 92.75 307 ALA A CA 1
ATOM 2483 C C . ALA A 1 307 ? 16.812 -12.500 -0.923 1.00 92.75 307 ALA A C 1
ATOM 2485 O O . ALA A 1 307 ? 16.928 -13.454 -0.155 1.00 92.75 307 ALA A O 1
ATOM 2486 N N . GLY A 1 308 ? 16.721 -11.236 -0.510 1.00 90.50 308 GLY A N 1
ATOM 2487 C CA . GLY A 1 308 ? 16.965 -10.806 0.861 1.00 90.50 308 GLY A CA 1
ATOM 2488 C C . GLY A 1 308 ? 15.715 -10.455 1.646 1.00 90.50 308 GLY A C 1
ATOM 2489 O O . GLY A 1 308 ? 15.591 -10.879 2.791 1.00 90.50 308 GLY A O 1
ATOM 2490 N N . ARG A 1 309 ? 14.813 -9.664 1.056 1.00 94.12 309 ARG A N 1
ATOM 2491 C CA . ARG A 1 309 ? 13.618 -9.130 1.728 1.00 94.12 309 ARG A CA 1
ATOM 2492 C C . ARG A 1 309 ? 12.470 -8.929 0.744 1.00 94.12 309 ARG A C 1
ATOM 2494 O O . ARG A 1 309 ? 12.731 -8.726 -0.439 1.00 94.12 309 ARG A O 1
ATOM 2501 N N . MET A 1 310 ? 11.238 -8.959 1.241 1.00 96.50 310 MET A N 1
ATOM 2502 C CA . MET A 1 310 ? 10.006 -8.594 0.524 1.00 96.50 310 MET A CA 1
ATOM 2503 C C . MET A 1 310 ? 9.060 -7.972 1.551 1.00 96.50 310 MET A C 1
ATOM 2505 O O . MET A 1 310 ? 8.825 -8.602 2.580 1.00 96.50 310 MET A O 1
ATOM 2509 N N . HIS A 1 311 ? 8.564 -6.756 1.335 1.00 96.62 311 HIS A N 1
ATOM 2510 C CA . HIS A 1 311 ? 7.797 -6.042 2.365 1.00 96.62 311 HIS A CA 1
ATOM 2511 C C . HIS A 1 311 ? 6.442 -5.525 1.901 1.00 96.62 311 HIS A C 1
ATOM 2513 O O . HIS A 1 311 ? 5.687 -5.005 2.721 1.00 96.62 311 HIS A O 1
ATOM 2519 N N . HIS A 1 312 ? 6.110 -5.709 0.628 1.00 98.38 312 HIS A N 1
ATOM 2520 C CA . HIS A 1 312 ? 4.856 -5.227 0.084 1.00 98.38 312 HIS A CA 1
ATOM 2521 C C . HIS A 1 312 ? 4.105 -6.295 -0.707 1.00 98.38 312 HIS A C 1
ATOM 2523 O O . HIS A 1 312 ? 4.702 -7.027 -1.502 1.00 98.38 312 HIS A O 1
ATOM 2529 N N . ILE A 1 313 ? 2.782 -6.339 -0.536 1.00 98.31 313 ILE A N 1
ATOM 2530 C CA . ILE A 1 313 ? 1.864 -7.104 -1.378 1.00 98.31 313 ILE A CA 1
ATOM 2531 C C . ILE A 1 313 ? 0.561 -6.350 -1.666 1.00 98.31 313 ILE A C 1
ATOM 2533 O O . ILE A 1 313 ? -0.184 -5.974 -0.767 1.00 98.31 313 ILE A O 1
ATOM 2537 N N . ASP A 1 314 ? 0.228 -6.215 -2.943 1.00 97.81 314 ASP A N 1
ATOM 2538 C CA . ASP A 1 314 ? -1.045 -5.672 -3.410 1.00 97.81 314 ASP A CA 1
ATOM 2539 C C . ASP A 1 314 ? -1.809 -6.731 -4.219 1.00 97.81 314 ASP A C 1
ATOM 2541 O O . ASP A 1 314 ? -1.573 -6.886 -5.424 1.00 97.81 314 ASP A O 1
ATOM 2545 N N . PRO A 1 315 ? -2.679 -7.526 -3.568 1.00 94.25 315 PRO A N 1
ATOM 2546 C CA . PRO A 1 315 ? -3.452 -8.557 -4.241 1.00 94.25 315 PRO A CA 1
ATOM 2547 C C . PRO A 1 315 ? -4.693 -7.968 -4.912 1.00 94.25 315 PRO A C 1
ATOM 2549 O O . PRO A 1 315 ? -5.504 -7.311 -4.267 1.00 94.25 315 PRO A O 1
ATOM 2552 N N . TRP A 1 316 ? -4.892 -8.274 -6.193 1.00 89.50 316 TRP A N 1
ATOM 2553 C CA . TRP A 1 316 ? -6.103 -7.944 -6.938 1.00 89.50 316 TRP A CA 1
ATOM 2554 C C . TRP A 1 316 ? -6.811 -9.192 -7.439 1.00 89.50 316 TRP A C 1
ATOM 2556 O O . TRP A 1 316 ? -6.200 -10.005 -8.139 1.00 89.50 316 TRP A O 1
ATOM 2566 N N . PRO A 1 317 ? -8.105 -9.339 -7.132 1.00 84.31 317 PRO A N 1
ATOM 2567 C CA . PRO A 1 317 ? -8.858 -10.491 -7.579 1.00 84.31 317 PRO A CA 1
ATOM 2568 C C . PRO A 1 317 ? -9.104 -10.449 -9.090 1.00 84.31 317 PRO A C 1
ATOM 2570 O O . PRO A 1 317 ? -9.414 -9.405 -9.668 1.00 84.31 317 PRO A O 1
ATOM 2573 N N . VAL A 1 318 ? -8.999 -11.613 -9.720 1.00 81.94 318 VAL A N 1
ATOM 2574 C CA . VAL A 1 318 ? -9.346 -11.883 -11.119 1.00 81.94 318 VAL A CA 1
ATOM 2575 C C . VAL A 1 318 ? -10.117 -13.210 -11.203 1.00 81.94 318 VAL A C 1
ATOM 2577 O O . VAL A 1 318 ? -10.344 -13.859 -10.187 1.00 81.94 318 VAL A O 1
ATOM 2580 N N . GLU A 1 319 ? -10.528 -13.632 -12.404 1.00 76.12 319 GLU A N 1
ATOM 2581 C CA . GLU A 1 319 ? -11.503 -14.725 -12.583 1.00 76.12 319 GLU A CA 1
ATOM 2582 C C . GLU A 1 319 ? -11.139 -16.033 -11.853 1.00 76.12 319 GLU A C 1
ATOM 2584 O O . GLU A 1 319 ? -12.020 -16.658 -11.257 1.00 76.12 319 GLU A O 1
ATOM 2589 N N . ASP A 1 320 ? -9.855 -16.402 -11.868 1.00 81.56 320 ASP A N 1
ATOM 2590 C CA . ASP A 1 320 ? -9.353 -17.688 -11.364 1.00 81.56 320 ASP A CA 1
ATOM 2591 C C . ASP A 1 320 ? -8.447 -17.559 -10.121 1.00 81.56 320 ASP A C 1
ATOM 2593 O O . ASP A 1 320 ? -7.782 -18.519 -9.716 1.00 81.56 320 ASP A O 1
ATOM 2597 N N . GLY A 1 321 ? -8.347 -16.371 -9.517 1.00 87.62 321 GLY A N 1
ATOM 2598 C CA . GLY A 1 321 ? -7.356 -16.128 -8.469 1.00 87.62 321 GLY A CA 1
ATOM 2599 C C . GLY A 1 321 ? -7.109 -14.664 -8.147 1.00 87.62 321 GLY A C 1
ATOM 2600 O O . GLY A 1 321 ? -7.973 -13.813 -8.322 1.00 87.62 321 GLY A O 1
ATOM 2601 N N . PHE A 1 322 ? -5.893 -14.375 -7.699 1.00 90.50 322 PHE A N 1
ATOM 2602 C CA . PHE A 1 322 ? -5.385 -13.035 -7.459 1.00 90.50 322 PHE A CA 1
ATOM 2603 C C . PHE A 1 322 ? -4.087 -12.834 -8.224 1.00 90.50 322 PHE A C 1
ATOM 2605 O O . PHE A 1 322 ? -3.162 -13.644 -8.127 1.00 90.50 322 PHE A O 1
ATOM 2612 N N . VAL A 1 323 ? -4.006 -11.719 -8.942 1.00 92.56 323 VAL A N 1
ATOM 2613 C CA . VAL A 1 323 ? -2.734 -11.155 -9.392 1.00 92.56 323 VAL A CA 1
ATOM 2614 C C . VAL A 1 323 ? -2.220 -10.275 -8.264 1.00 92.56 323 VAL A C 1
ATOM 2616 O O . VAL A 1 323 ? -2.921 -9.367 -7.836 1.00 92.56 323 VAL A O 1
ATOM 2619 N N . CYS A 1 324 ? -1.009 -10.531 -7.782 1.00 96.38 324 CYS A N 1
ATOM 2620 C CA . CYS A 1 324 ? -0.424 -9.770 -6.683 1.00 96.38 324 CYS A CA 1
ATOM 2621 C C . CYS A 1 324 ? 0.793 -9.002 -7.185 1.00 96.38 324 CYS A C 1
ATOM 2623 O O . CYS A 1 324 ? 1.738 -9.625 -7.672 1.00 96.38 324 CYS A O 1
ATOM 2625 N N . ALA A 1 325 ? 0.812 -7.678 -7.052 1.00 98.25 325 ALA A N 1
ATOM 2626 C CA . ALA A 1 325 ? 2.073 -6.954 -7.168 1.00 98.25 325 ALA A CA 1
ATOM 2627 C C . ALA A 1 325 ? 2.831 -7.053 -5.844 1.00 98.25 325 ALA A C 1
ATOM 2629 O O . ALA A 1 325 ? 2.236 -6.975 -4.773 1.00 98.25 325 ALA A O 1
ATOM 2630 N N . VAL A 1 326 ? 4.136 -7.280 -5.921 1.00 98.56 326 VAL A N 1
ATOM 2631 C CA . VAL A 1 326 ? 5.009 -7.443 -4.755 1.00 98.56 326 VAL A CA 1
ATOM 2632 C C . VAL A 1 326 ? 6.329 -6.735 -4.998 1.00 98.56 326 VAL A C 1
ATOM 2634 O O . VAL A 1 326 ? 6.722 -6.554 -6.152 1.00 98.56 326 VAL A O 1
ATOM 2637 N N . ASP A 1 327 ? 7.048 -6.388 -3.940 1.00 97.88 327 ASP A N 1
ATOM 2638 C CA . ASP A 1 327 ? 8.435 -5.945 -4.056 1.00 97.88 327 ASP A CA 1
ATOM 2639 C C . ASP A 1 327 ? 9.436 -6.961 -3.506 1.00 97.88 327 ASP A C 1
ATOM 2641 O O . ASP A 1 327 ? 9.093 -7.976 -2.896 1.00 97.88 327 ASP A O 1
ATOM 2645 N N . GLY A 1 328 ? 10.708 -6.717 -3.803 1.00 95.88 328 GLY A N 1
ATOM 2646 C CA . GLY A 1 328 ? 11.801 -7.554 -3.352 1.00 95.88 328 GLY A CA 1
ATOM 2647 C C . GLY A 1 328 ? 13.138 -6.840 -3.439 1.00 95.88 328 GLY A C 1
ATOM 2648 O O . GLY A 1 328 ? 13.380 -6.086 -4.378 1.00 95.88 328 GLY A O 1
ATOM 2649 N N . ASP A 1 329 ? 13.988 -7.096 -2.448 1.00 93.25 329 ASP A N 1
ATOM 2650 C CA . ASP A 1 329 ? 15.363 -6.605 -2.348 1.00 93.25 329 ASP A CA 1
ATOM 2651 C C . ASP A 1 329 ? 16.352 -7.772 -2.413 1.00 93.25 329 ASP A C 1
ATOM 2653 O O . ASP A 1 329 ? 16.115 -8.864 -1.882 1.00 93.25 329 ASP A O 1
ATOM 2657 N N . ILE 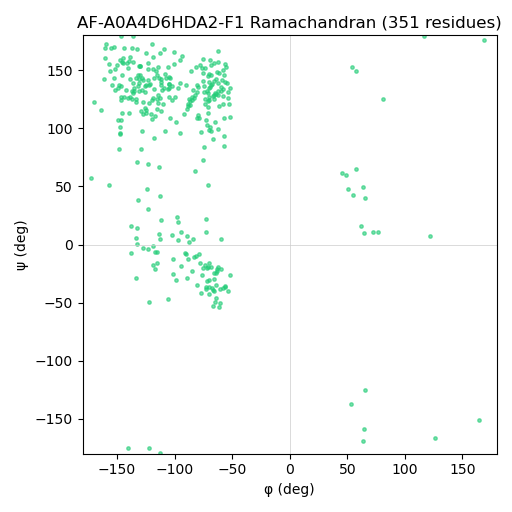A 1 330 ? 17.513 -7.523 -3.018 1.00 87.94 330 ILE A N 1
ATOM 2658 C CA . ILE A 1 330 ? 18.576 -8.521 -3.204 1.00 87.94 330 ILE A CA 1
ATOM 2659 C C . ILE A 1 330 ? 19.256 -8.880 -1.863 1.00 87.94 330 ILE A C 1
ATOM 2661 O O . ILE A 1 330 ? 19.946 -9.892 -1.757 1.00 87.94 330 ILE A O 1
ATOM 2665 N N . GLY A 1 331 ? 19.076 -8.081 -0.806 1.00 74.56 331 GLY A N 1
ATOM 2666 C CA . GLY A 1 331 ? 19.665 -8.348 0.511 1.00 74.56 331 GLY A CA 1
ATOM 2667 C C . GLY A 1 331 ? 21.150 -8.013 0.618 1.00 74.56 331 GLY A C 1
ATOM 2668 O O . GLY A 1 331 ? 21.786 -8.362 1.609 1.00 74.56 331 GLY A O 1
ATOM 2669 N N . LEU A 1 332 ? 21.717 -7.324 -0.378 1.00 65.88 332 LEU A N 1
ATOM 2670 C CA . LEU A 1 332 ? 23.129 -6.928 -0.405 1.00 65.88 332 LEU A CA 1
ATOM 2671 C C . LEU A 1 332 ? 23.402 -5.557 0.260 1.00 65.88 332 LEU A C 1
ATOM 2673 O O . LEU A 1 332 ? 24.541 -5.093 0.207 1.00 65.88 332 LEU A O 1
ATOM 2677 N N . GLY A 1 333 ? 22.424 -4.913 0.929 1.00 50.69 333 GLY A N 1
ATOM 2678 C CA . GLY A 1 333 ? 22.669 -3.621 1.597 1.00 50.69 333 GLY A CA 1
ATOM 2679 C C . GLY A 1 333 ? 21.585 -3.041 2.533 1.00 50.69 333 GLY A C 1
ATOM 2680 O O . GLY A 1 333 ? 20.464 -2.734 2.135 1.00 50.69 333 GLY A O 1
ATOM 2681 N N . ARG A 1 334 ? 21.976 -2.794 3.795 1.00 43.56 334 ARG A N 1
ATOM 2682 C CA . ARG A 1 334 ? 22.114 -1.443 4.392 1.00 43.56 334 ARG A CA 1
ATOM 2683 C C . ARG A 1 334 ? 23.511 -1.393 5.033 1.00 43.56 334 ARG A C 1
ATOM 2685 O O . ARG A 1 334 ? 23.676 -1.685 6.212 1.00 43.56 334 ARG A O 1
ATOM 2692 N N . GLY A 1 335 ? 24.533 -1.119 4.224 1.00 43.22 335 GLY A N 1
ATOM 2693 C CA . GLY A 1 335 ? 25.942 -1.043 4.629 1.00 43.22 335 GLY A CA 1
ATOM 2694 C C . GLY A 1 335 ? 26.723 -0.105 3.704 1.00 43.22 335 GLY A C 1
ATOM 2695 O O . GLY A 1 335 ? 26.199 0.309 2.676 1.00 43.22 335 GLY A O 1
ATOM 2696 N N . SER A 1 336 ? 27.965 0.235 4.064 1.00 40.00 336 SER A N 1
ATOM 2697 C CA . SER A 1 336 ? 28.752 1.385 3.566 1.00 40.00 336 SER A CA 1
ATOM 2698 C C . SER A 1 336 ? 29.051 1.468 2.055 1.00 40.00 336 SER A C 1
ATOM 2700 O O . SER A 1 336 ? 29.807 2.350 1.659 1.00 40.00 336 SER A O 1
ATOM 2702 N N . TRP A 1 337 ? 28.518 0.569 1.220 1.00 37.09 337 TRP A N 1
ATOM 2703 C CA . TRP A 1 337 ? 28.868 0.472 -0.203 1.00 37.09 337 TRP A CA 1
ATOM 2704 C C . TRP A 1 337 ? 27.684 0.243 -1.162 1.00 37.09 337 TRP A C 1
ATOM 2706 O O . TRP A 1 337 ? 27.905 0.303 -2.368 1.00 37.09 337 TRP A O 1
ATOM 2716 N N . ALA A 1 338 ? 26.453 0.005 -0.681 1.00 50.06 338 ALA A N 1
ATOM 2717 C CA . ALA A 1 338 ? 25.275 -0.149 -1.548 1.00 50.06 338 ALA A CA 1
ATOM 2718 C C . ALA A 1 338 ? 23.966 0.270 -0.849 1.00 50.06 338 ALA A C 1
ATOM 2720 O O . ALA A 1 338 ? 23.701 -0.136 0.289 1.00 50.06 338 ALA A O 1
ATOM 2721 N N . SER A 1 339 ? 23.152 1.070 -1.545 1.00 59.59 339 SER A N 1
ATOM 2722 C CA . SER A 1 339 ? 21.753 1.348 -1.200 1.00 59.59 339 SER A CA 1
ATOM 2723 C C . SER A 1 339 ? 20.884 0.098 -1.406 1.00 59.59 339 SER A C 1
ATOM 2725 O O . SER A 1 339 ? 21.281 -0.831 -2.112 1.00 59.59 339 SER A O 1
ATOM 2727 N N . ALA A 1 340 ? 19.721 0.044 -0.744 1.00 72.12 340 ALA A N 1
ATOM 2728 C CA . ALA A 1 340 ? 18.744 -1.024 -0.976 1.00 72.12 340 ALA A CA 1
ATOM 2729 C C . ALA A 1 340 ? 18.351 -1.061 -2.463 1.00 72.12 340 ALA A C 1
ATOM 2731 O O . ALA A 1 340 ? 18.316 -0.014 -3.111 1.00 72.12 340 ALA A O 1
ATOM 2732 N N . GLN A 1 341 ? 18.082 -2.249 -3.002 1.00 85.88 341 GLN A N 1
ATOM 2733 C CA . GLN A 1 341 ? 17.774 -2.447 -4.419 1.00 85.88 341 GLN A CA 1
ATOM 2734 C C . GLN A 1 341 ? 16.416 -3.123 -4.557 1.00 85.88 341 GLN A C 1
ATOM 2736 O O . GLN A 1 341 ? 16.329 -4.292 -4.930 1.00 85.88 341 GLN A O 1
ATOM 2741 N N . TRP A 1 342 ? 15.362 -2.378 -4.224 1.00 95.06 342 TRP A N 1
ATOM 2742 C CA . TRP A 1 342 ? 13.992 -2.838 -4.406 1.00 95.06 342 TRP A CA 1
ATOM 2743 C C . TRP A 1 342 ? 13.616 -2.885 -5.892 1.00 95.06 342 TRP A C 1
ATOM 2745 O O . TRP A 1 342 ? 14.088 -2.100 -6.723 1.00 95.06 342 TRP A O 1
ATOM 2755 N N . SER A 1 343 ? 12.802 -3.863 -6.255 1.00 97.44 343 SER A N 1
ATOM 2756 C CA . SER A 1 343 ? 12.226 -4.021 -7.589 1.00 97.44 343 SER A CA 1
ATOM 2757 C C . SER A 1 343 ? 10.849 -4.658 -7.472 1.00 97.44 343 SER A C 1
ATOM 2759 O O . SER A 1 343 ? 10.564 -5.322 -6.478 1.00 97.44 343 SER A O 1
ATOM 2761 N N . ILE A 1 344 ? 10.009 -4.486 -8.491 1.00 98.50 344 ILE A N 1
ATOM 2762 C CA . ILE A 1 344 ? 8.634 -4.990 -8.490 1.00 98.50 344 ILE A CA 1
ATOM 2763 C C . ILE A 1 344 ? 8.564 -6.342 -9.192 1.00 98.50 344 ILE A C 1
ATOM 2765 O O . ILE A 1 344 ? 9.163 -6.540 -10.250 1.00 98.50 344 ILE A O 1
ATOM 2769 N N . GLY A 1 345 ? 7.785 -7.265 -8.641 1.00 98.19 345 GLY A N 1
ATOM 2770 C CA . GLY A 1 345 ? 7.399 -8.519 -9.271 1.00 98.19 345 GLY A CA 1
ATOM 2771 C C . GLY A 1 345 ? 5.884 -8.702 -9.313 1.00 98.19 345 GLY A C 1
ATOM 2772 O O . GLY A 1 345 ? 5.137 -8.034 -8.603 1.00 98.19 345 GLY A O 1
ATOM 2773 N N . VAL A 1 346 ? 5.439 -9.646 -10.142 1.00 98.06 346 VAL A N 1
ATOM 2774 C CA . VAL A 1 346 ? 4.042 -10.089 -10.213 1.00 98.06 346 VAL A CA 1
ATOM 2775 C C . VAL A 1 346 ? 3.944 -11.542 -9.770 1.00 98.06 346 VAL A C 1
ATOM 2777 O O . VAL A 1 346 ? 4.645 -12.432 -10.275 1.00 98.06 346 VAL A O 1
ATOM 2780 N N . PHE A 1 347 ? 3.086 -11.763 -8.786 1.00 97.44 347 PHE A N 1
ATOM 2781 C CA . PHE A 1 347 ? 2.769 -13.035 -8.161 1.00 97.44 347 PHE A CA 1
ATOM 2782 C C . PHE A 1 347 ? 1.323 -13.437 -8.491 1.00 97.44 347 PHE A C 1
ATOM 2784 O O . PHE A 1 347 ? 0.530 -12.645 -9.003 1.00 97.44 347 PHE A O 1
ATOM 2791 N N . TRP A 1 348 ? 1.000 -14.701 -8.250 1.00 94.56 348 TRP A N 1
ATOM 2792 C CA . TRP A 1 348 ? -0.287 -15.324 -8.503 1.00 94.56 348 TRP A CA 1
ATOM 2793 C C . TRP A 1 348 ? -0.702 -16.172 -7.303 1.00 94.56 348 TRP A C 1
ATOM 2795 O O . TRP A 1 348 ? 0.081 -16.999 -6.830 1.00 94.56 348 TRP A O 1
ATOM 2805 N N . GLN A 1 349 ? -1.945 -16.006 -6.863 1.00 92.25 349 GLN A N 1
ATOM 2806 C CA . GLN A 1 349 ? -2.608 -16.881 -5.900 1.00 92.25 349 GLN A CA 1
ATOM 2807 C C . GLN A 1 349 ? -3.863 -17.469 -6.560 1.00 92.25 349 GLN A C 1
ATOM 2809 O O . GLN A 1 349 ? -4.806 -16.724 -6.809 1.00 92.25 349 GLN A O 1
ATOM 2814 N N . PRO A 1 350 ? -3.938 -18.778 -6.837 1.00 89.00 350 PRO A N 1
ATOM 2815 C CA . PRO A 1 350 ? -5.174 -19.378 -7.332 1.00 89.00 350 PRO A CA 1
ATOM 2816 C C . PRO A 1 350 ? -6.265 -19.375 -6.248 1.00 89.00 350 PRO A C 1
ATOM 2818 O O . PRO A 1 350 ? -5.973 -19.578 -5.065 1.00 89.00 350 PRO A O 1
ATOM 2821 N N . ILE A 1 351 ? -7.530 -19.217 -6.643 1.00 78.31 351 ILE A N 1
ATOM 2822 C CA . ILE A 1 351 ? -8.662 -19.603 -5.787 1.00 78.31 351 ILE A CA 1
ATOM 2823 C C . ILE A 1 351 ? -8.754 -21.129 -5.896 1.00 78.31 351 ILE A C 1
ATOM 2825 O O . ILE A 1 351 ? -9.235 -21.666 -6.890 1.00 78.31 351 ILE A O 1
ATOM 2829 N N . VAL A 1 352 ? -8.178 -21.849 -4.934 1.00 65.38 352 VAL A N 1
ATOM 2830 C CA . VAL A 1 352 ? -8.263 -23.315 -4.906 1.00 65.38 352 VAL A CA 1
ATOM 2831 C C . VAL A 1 352 ? -9.700 -23.693 -4.542 1.00 65.38 352 VAL A C 1
ATOM 2833 O O . VAL A 1 352 ? -10.174 -23.319 -3.471 1.00 65.38 352 VAL A O 1
ATOM 2836 N N . GLY A 1 353 ? -10.386 -24.393 -5.449 1.00 50.09 353 GLY A N 1
ATOM 2837 C CA . GLY A 1 353 ? -11.689 -25.027 -5.218 1.00 50.09 353 GLY A CA 1
ATOM 2838 C C . GLY A 1 353 ? -11.575 -26.506 -4.887 1.00 50.09 353 GLY A C 1
ATOM 2839 O O . GLY A 1 353 ? -10.573 -27.131 -5.314 1.00 50.09 353 GLY A O 1
#

Radius of gyration: 21.35 Å; Cα contacts (8 Å, |Δi|>4): 928; chains: 1; bounding box: 98×44×44 Å

Nearest PDB structures (foldseek):
  5gq0-assembly1_B  TM=5.060E-01  e=6.277E-05  Arabidopsis thaliana
  3hli-assembly1_A  TM=5.182E-01  e=8.975E-03  Loligo vulgaris
  3li5-assembly1_A  TM=5.199E-01  e=2.104E-02  Loligo vulgaris
  8bbf-assembly1_B  TM=3.749E-01  e=4.951E-01  Homo sapiens
  4q1v-assembly1_B  TM=3.101E-01  e=8.173E-01  Bacteroides ovatus ATCC 8483

Organism: NCBI:txid1457250

Mean predicted aligned error: 8.91 Å

InterPro domains:
  IPR004263 Exostosin-like [PTHR48261] (67-289)
  IPR023296 Glycosyl hydrolase, five-bladed beta-propeller domain superfamily [G3DSA:2.115.10.20] (60-290)
  IPR023296 Glycosyl hydrolase, five-bladed beta-propeller domain superfamily [SSF75005] (69-284)
  IPR056442 Glucosamine inositolphosphorylceramide transferase 1, N-terminal [PF24793] (68-329)

Sequence (353 aa):
MSGQLPIRRTVSSLTTKPARLLHHWLPQLWRSELADTSTLSPDSVAMNRRLNDHGVPVPFEPGPHPSVRNPVLTGADVDDFGHANYVADPFLFPMGDRWHLFVEVYNEWCKPTAAIGHATSSDGRAWTYEGRVLTEPVHLSYPYVFAAEDERYLVPDQKRPAEDATVTLYRARSFPTDWEAVATIIQPGRETSDHVVFRRDDRWWCLVGHQPTGSLYAYYSDMLERDEWLPHRDNPVVEHRPHAARPGGRPIVTDDETVVFYQDCTDSYGQRVNGYRVTELTEDRFEDEPLQKDPVLEATGRIGWNAGRMHHIDPWPVEDGFVCAVDGDIGLGRGSWASAQWSIGVFWQPIVG

Secondary structure (DSSP, 8-state):
---PPP----------PPP--SS----STT--SSS-SS---HHHHHHHHHHHHH-S-SS---EE-TT--S-SB-GGG--SSSS--EEEEEEEEEETTEEEEEEEEE-TTSSSSEEEEEEEESSSSS-EEEEEEE--SSEEEEEEEEEETTEEEEEEEEE--GGG--EEEEEEEETTTEEEEEEEEE-SSS--EEEEEEEETTEEEEEEEETTTTEEEEEEESSSS-SSPEEPTTSSSB-S-TTSSEE-BPPEE-SS-EEEEEE--SSSTT-EEEEEEEEEESSS-EEEEE-SS--SEE--SSSSTTSSB---EEEEEETTEEEEEEEEE-S--SBTTB---EEEEEEEEE---

Foldseek 3Di:
DDDDDDDDDPDPPPPPDQWDFQFQPQAPPPDDDPDDPPDDDPFVSVQLVVCQVQPQAVVLAWFFDPPADPPQFWLVLADAQPSFQTWAQWAWDDHDQKIKIWIWTAQPPDQVRTAIWMWMDRVLHHIHTDHGQGDDSFRWGNFSWGDDHNWIKTWTATDDDQQAGWTWIWIAPPPPRRIDTQETQGGGRFDWAAWEWDDAPQKIKIWTAGPPFRFIWIFIDNDPRYYHTHTQPPPSLGTRNQQARHFAEYWRDINVWIKTKFARDPPHGAAFIWIWIFPDDDSHHTDIDTRPDPPSGHAPCDQDQANGGKRHWYWDDDDFWTWIKTKHWRNPDPDDPGDTTIGIGIITDGSDD

pLDDT: mean 83.51, std 22.13, range [25.64, 98.88]